Protein AF-0000000074276009 (afdb_homodimer)

Organism: Cucurbita moschata (NCBI:txid3662)

InterPro domains:
  IPR000617 Napin/ 2S seed storage protein/Conglutin [PTHR35496] (1-140)
  IPR016140 Bifunctional inhibitor/plant lipid transfer protein/seed storage helical domain [PF00234] (54-138)
  IPR016140 Bifunctional inhibitor/plant lipid transfer protein/seed storage helical domain [SM00499] (54-138)
  IPR036312 Bifunctional inhibitor/plant lipid transfer protein/seed storage helical domain superfamily [G3DSA:1.10.110.10] (35-140)
  IPR036312 Bifunctional inhibitor/plant lipid transfer protein/seed storage helical domain superfamily [SSF47699] (13-139)

pLDDT: mean 78.02, std 21.08, range [31.31, 98.62]

Secondary structure (DSSP, 8-state):
-GGGGGGHHHHHTTTGGGGGGTTTHHHHHHHHHHHHHHHHHHHHS-HHHHSHHHHHHHHS--HHHHHHTT-HHHHHHHHHHHHHHHHHHHHS-HHHHHHHHHHHHHHHHHHTSHHHHHHHHHHHHHHHHHTT-SSS----/--GGGSTHHHHHHHTTSTHHHHGGGHHHHHHHHHHHHHHHHHHHS-HHHHSHHHHHHHHS--HHHHHHTT-HHHHHHHHHHHHHHHHHHHHS-HHHHHHHHHHHHHHHHHHTSHHHHHHHHHHHHHHHHHTT-SSS----

Radius of gyration: 35.23 Å; Cα contacts (8 Å, |Δi|>4): 217; chains: 2; bounding box: 47×140×113 Å

Sequence (280 aa):
MARLTGIIALILMAVLVSDAYAYRTITTVEVNKDNERRAERCSQMRADEEIGSCVQYLTQQSRDVLQMRGIENQRRREGQVFDECCRELRNVDEQCRCELLEQIAMWETRKGRPQETRQMQQRARNLPSMCGLRPQQCYFMARLTGIIALILMAVLVSDAYAYRTITTVEVNKDNERRAERCSQMRADEEIGSCVQYLTQQSRDVLQMRGIENQRRREGQVFDECCRELRNVDEQCRCELLEQIAMWETRKGRPQETRQMQQRARNLPSMCGLRPQQCYF

Structure (mmCIF, N/CA/C/O backbone):
data_AF-0000000074276009-model_v1
#
loop_
_entity.id
_entity.type
_entity.pdbx_description
1 polymer '2S albumin-like'
#
loop_
_atom_site.group_PDB
_atom_site.id
_atom_site.type_symbol
_atom_site.label_atom_id
_atom_site.label_alt_id
_atom_site.label_comp_id
_atom_site.label_asym_id
_atom_site.label_entity_id
_atom_site.label_seq_id
_atom_site.pdbx_PDB_ins_code
_atom_site.Cartn_x
_atom_site.Cartn_y
_atom_site.Cartn_z
_atom_site.occupancy
_atom_site.B_iso_or_equiv
_atom_site.auth_seq_id
_atom_site.auth_comp_id
_atom_site.auth_asym_id
_atom_site.auth_atom_id
_atom_site.pdbx_PDB_model_num
ATOM 1 N N . MET A 1 1 ? 19.312 68.312 59.469 1 31.31 1 MET A N 1
ATOM 2 C CA . MET A 1 1 ? 18.578 67.25 60.156 1 31.31 1 MET A CA 1
ATOM 3 C C . MET A 1 1 ? 17.562 66.625 59.25 1 31.31 1 MET A C 1
ATOM 5 O O . MET A 1 1 ? 16.703 65.875 59.688 1 31.31 1 MET A O 1
ATOM 9 N N . ALA A 1 2 ? 17.719 66.875 58.031 1 46.75 2 ALA A N 1
ATOM 10 C CA . ALA A 1 2 ? 17.219 66.688 56.688 1 46.75 2 ALA A CA 1
ATOM 11 C C . ALA A 1 2 ? 17.312 65.188 56.281 1 46.75 2 ALA A C 1
ATOM 13 O O . ALA A 1 2 ? 16.812 64.812 55.219 1 46.75 2 ALA A O 1
ATOM 14 N N . ARG A 1 3 ? 18.094 64.5 57.062 1 49.53 3 ARG A N 1
ATOM 15 C CA . ARG A 1 3 ? 18.547 63.188 56.625 1 49.53 3 ARG A CA 1
ATOM 16 C C . ARG A 1 3 ? 17.422 62.156 56.688 1 49.53 3 ARG A C 1
ATOM 18 O O . ARG A 1 3 ? 17.516 61.094 56.062 1 49.53 3 ARG A O 1
ATOM 25 N N . LEU A 1 4 ? 16.391 62.469 57.5 1 47.84 4 LEU A N 1
ATOM 26 C CA . LEU A 1 4 ? 15.477 61.375 57.75 1 47.84 4 LEU A CA 1
ATOM 27 C C . LEU A 1 4 ? 14.5 61.219 56.594 1 47.84 4 LEU A C 1
ATOM 29 O O . LEU A 1 4 ? 13.672 60.281 56.562 1 47.84 4 LEU A O 1
ATOM 33 N N . THR A 1 5 ? 14.438 62.156 55.656 1 45.03 5 THR A N 1
ATOM 34 C CA . THR A 1 5 ? 13.391 62.094 54.656 1 45.03 5 THR A CA 1
ATOM 35 C C . THR A 1 5 ? 13.688 61.031 53.625 1 45.03 5 THR A C 1
ATOM 37 O O . THR A 1 5 ? 12.812 60.656 52.812 1 45.03 5 THR A O 1
ATOM 40 N N . GLY A 1 6 ? 14.938 60.469 53.625 1 42.69 6 GLY A N 1
ATOM 41 C CA . GLY A 1 6 ? 15.258 59.75 52.375 1 42.69 6 GLY A CA 1
ATOM 42 C C . GLY A 1 6 ? 14.695 58.344 52.344 1 42.69 6 GLY A C 1
ATOM 43 O O . GLY A 1 6 ? 14.797 57.656 51.312 1 42.69 6 GLY A O 1
ATOM 44 N N . ILE A 1 7 ? 14.258 57.844 53.531 1 50.41 7 ILE A N 1
ATOM 45 C CA . ILE A 1 7 ? 14.102 56.406 53.594 1 50.41 7 ILE A CA 1
ATOM 46 C C . ILE A 1 7 ? 12.758 56 52.969 1 50.41 7 ILE A C 1
ATOM 48 O O . ILE A 1 7 ? 12.609 54.906 52.438 1 50.41 7 ILE A O 1
ATOM 52 N N . ILE A 1 8 ? 11.766 56.938 52.969 1 49.59 8 ILE A N 1
ATOM 53 C CA . ILE A 1 8 ? 10.414 56.469 52.688 1 49.59 8 ILE A CA 1
ATOM 54 C C . ILE A 1 8 ? 10.266 56.281 51.156 1 49.59 8 ILE A C 1
ATOM 56 O O . ILE A 1 8 ? 9.445 55.469 50.719 1 49.59 8 ILE A O 1
ATOM 60 N N . ALA A 1 9 ? 11.242 56.938 50.344 1 48.5 9 ALA A N 1
ATOM 61 C CA . ALA A 1 9 ? 10.984 56.875 48.906 1 48.5 9 ALA A CA 1
ATOM 62 C C . ALA A 1 9 ? 11.242 55.469 48.375 1 48.5 9 ALA A C 1
ATOM 64 O O . ALA A 1 9 ? 10.648 55.062 47.375 1 48.5 9 ALA A O 1
ATOM 65 N N . LEU A 1 10 ? 12.062 54.656 49.125 1 47.91 10 LEU A N 1
ATOM 66 C CA . LEU A 1 10 ? 12.508 53.375 48.531 1 47.91 10 LEU A CA 1
ATOM 67 C C . LEU A 1 10 ? 11.43 52.312 48.656 1 47.91 10 LEU A C 1
ATOM 69 O O . LEU A 1 10 ? 11.352 51.406 47.844 1 47.91 10 LEU A O 1
ATOM 73 N N . ILE A 1 11 ? 10.461 52.469 49.656 1 48.78 11 ILE A N 1
ATOM 74 C CA . ILE A 1 11 ? 9.602 51.312 49.906 1 48.78 11 ILE A CA 1
ATOM 75 C C . ILE A 1 11 ? 8.453 51.312 48.906 1 48.78 11 ILE A C 1
ATOM 77 O O . ILE A 1 11 ? 8.062 50.25 48.406 1 48.78 11 ILE A O 1
ATOM 81 N N . LEU A 1 12 ? 7.973 52.531 48.375 1 47.84 12 LEU A N 1
ATOM 82 C CA . LEU A 1 12 ? 6.754 52.5 47.562 1 47.84 12 LEU A CA 1
ATOM 83 C C . LEU A 1 12 ? 7.039 51.938 46.156 1 47.84 12 LEU A C 1
ATOM 85 O O . LEU A 1 12 ? 6.125 51.5 45.469 1 47.84 12 LEU A O 1
ATOM 89 N N . MET A 1 13 ? 8.344 51.875 45.688 1 47.41 13 MET A N 1
ATOM 90 C CA . MET A 1 13 ? 8.562 51.438 44.312 1 47.41 13 MET A CA 1
ATOM 91 C C . MET A 1 13 ? 8.391 49.938 44.188 1 47.41 13 MET A C 1
ATOM 93 O O . MET A 1 13 ? 8.422 49.406 43.094 1 47.41 13 MET A O 1
ATOM 97 N N . ALA A 1 14 ? 8.422 49.219 45.375 1 48.5 14 ALA A N 1
ATOM 98 C CA . ALA A 1 14 ? 8.492 47.75 45.188 1 48.5 14 ALA A CA 1
ATOM 99 C C . ALA A 1 14 ? 7.109 47.156 44.969 1 48.5 14 ALA A C 1
ATOM 101 O O . ALA A 1 14 ? 6.98 46.062 44.438 1 48.5 14 ALA A O 1
ATOM 102 N N . VAL A 1 15 ? 6.012 47.875 45.375 1 49.69 15 VAL A N 1
ATOM 103 C CA . VAL A 1 15 ? 4.77 47.094 45.344 1 49.69 15 VAL A CA 1
ATOM 104 C C . VAL A 1 15 ? 4.211 47.062 43.938 1 49.69 15 VAL A C 1
ATOM 106 O O . VAL A 1 15 ? 3.363 46.25 43.594 1 49.69 15 VAL A O 1
ATOM 109 N N . LEU A 1 16 ? 4.551 48.094 43.031 1 45.91 16 LEU A N 1
ATOM 110 C CA . LEU A 1 16 ? 3.72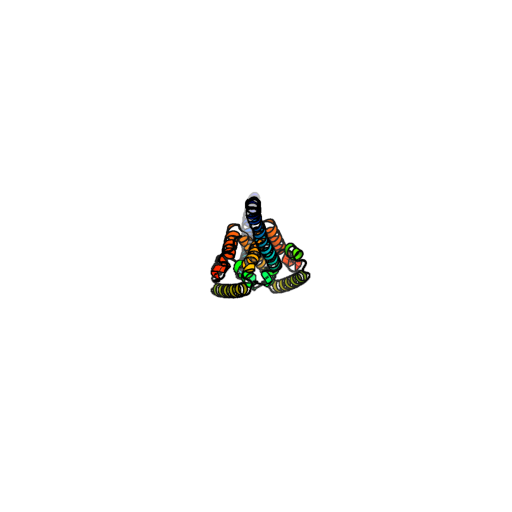7 48.188 41.844 1 45.91 16 LEU A CA 1
ATOM 111 C C . LEU A 1 16 ? 4.074 47.062 40.844 1 45.91 16 LEU A C 1
ATOM 113 O O . LEU A 1 16 ? 3.359 46.844 39.875 1 45.91 16 LEU A O 1
ATOM 117 N N . VAL A 1 17 ? 5.27 46.5 40.969 1 47.19 17 VAL A N 1
ATOM 118 C CA . VAL A 1 17 ? 5.598 45.719 39.781 1 47.19 17 VAL A CA 1
ATOM 119 C C . VAL A 1 17 ? 4.871 44.375 39.844 1 47.19 17 VAL A C 1
ATOM 121 O O . VAL A 1 17 ? 5.035 43.531 38.969 1 47.19 17 VAL A O 1
ATOM 124 N N . SER A 1 18 ? 4.07 44.094 40.906 1 45.88 18 SER A N 1
ATOM 125 C CA . SER A 1 18 ? 3.645 42.688 40.969 1 45.88 18 SER A CA 1
ATOM 126 C C . SER A 1 18 ? 2.549 42.406 39.938 1 45.88 18 SER A C 1
ATOM 128 O O . SER A 1 18 ? 2.203 41.25 39.688 1 45.88 18 SER A O 1
ATOM 130 N N . ASP A 1 19 ? 1.803 43.438 39.656 1 45.16 19 ASP A N 1
ATOM 131 C CA . ASP A 1 19 ? 0.58 43 39.031 1 45.16 19 ASP A CA 1
ATOM 132 C C . ASP A 1 19 ? 0.845 42.594 37.562 1 45.16 19 ASP A C 1
ATOM 134 O O . ASP A 1 19 ? -0.025 42.031 36.906 1 45.16 19 ASP A O 1
ATOM 138 N N . ALA A 1 20 ? 1.94 43.188 37.031 1 44.59 20 ALA A N 1
ATOM 139 C CA . ALA A 1 20 ? 2.02 42.969 35.594 1 44.59 20 ALA A CA 1
ATOM 140 C C . ALA A 1 20 ? 2.344 41.5 35.281 1 44.59 20 ALA A C 1
ATOM 142 O O . ALA A 1 20 ? 2.262 41.062 34.125 1 44.59 20 ALA A O 1
ATOM 143 N N . TYR A 1 21 ? 2.861 40.781 36.25 1 45.06 21 TYR A N 1
ATOM 144 C CA . TYR A 1 21 ? 3.32 39.469 35.844 1 45.06 21 TYR A CA 1
ATOM 145 C C . TYR A 1 21 ? 2.141 38.531 35.594 1 45.06 21 TYR A C 1
ATOM 147 O O . TYR A 1 21 ? 2.295 37.469 34.969 1 45.06 21 TYR A O 1
ATOM 155 N N . ALA A 1 22 ? 1.052 38.844 36.25 1 42.97 22 ALA A N 1
ATOM 156 C CA . ALA A 1 22 ? 0.054 37.781 36.156 1 42.97 22 ALA A CA 1
ATOM 157 C C . ALA A 1 22 ? -0.632 37.781 34.781 1 42.97 22 ALA A C 1
ATOM 159 O O . ALA A 1 22 ? -1.22 36.781 34.375 1 42.97 22 ALA A O 1
ATOM 160 N N . TYR A 1 23 ? -0.718 38.875 34.156 1 45.88 23 TYR A N 1
ATOM 161 C CA . TYR A 1 23 ? -1.606 38.844 33 1 45.88 23 TYR A CA 1
ATOM 162 C C . TYR A 1 23 ? -0.978 38.062 31.859 1 45.88 23 TYR A C 1
ATOM 164 O O . TYR A 1 23 ? -1.655 37.75 30.875 1 45.88 23 TYR A O 1
ATOM 172 N N . ARG A 1 24 ? 0.328 37.969 31.828 1 45.16 24 ARG A N 1
ATOM 173 C CA . ARG A 1 24 ? 0.869 37.375 30.609 1 45.16 24 ARG A CA 1
ATOM 174 C C . ARG A 1 24 ? 0.617 35.875 30.578 1 45.16 24 ARG A C 1
ATOM 176 O O . ARG A 1 24 ? 0.851 35.25 29.547 1 45.16 24 ARG A O 1
ATOM 183 N N . THR A 1 25 ? 0.193 35.344 31.656 1 46.03 25 THR A N 1
ATOM 184 C CA . THR A 1 25 ? 0.164 33.906 31.562 1 46.03 25 THR A CA 1
ATOM 185 C C . THR A 1 25 ? -1.096 33.438 30.844 1 46.03 25 THR A C 1
ATOM 187 O O . THR A 1 25 ? -1.225 32.25 30.516 1 46.03 25 THR A O 1
ATOM 190 N N . ILE A 1 26 ? -2.086 34.188 30.781 1 46 26 ILE A N 1
ATOM 191 C CA . ILE A 1 26 ? -3.359 33.625 30.391 1 46 26 ILE A CA 1
ATOM 192 C C . ILE A 1 26 ? -3.34 33.281 28.891 1 46 26 ILE A C 1
ATOM 194 O O . ILE A 1 26 ? -3.992 32.344 28.438 1 46 26 ILE A O 1
ATOM 198 N N . THR A 1 27 ? -2.732 34.031 28.016 1 50.78 27 THR A N 1
ATOM 199 C CA . THR A 1 27 ? -2.973 33.875 26.594 1 50.78 27 THR A CA 1
ATOM 200 C C . THR A 1 27 ? -2.246 32.656 26.047 1 50.78 27 THR A C 1
ATOM 202 O O . THR A 1 27 ? -2.695 32.031 25.078 1 50.78 27 THR A O 1
ATOM 205 N N . THR A 1 28 ? -1.146 32.25 26.594 1 53.72 28 THR A N 1
ATOM 206 C CA . THR A 1 28 ? -0.37 31.203 25.938 1 53.72 28 THR A CA 1
ATOM 207 C C . THR A 1 28 ? -1.037 29.844 26.109 1 53.72 28 THR A C 1
ATOM 209 O O . THR A 1 28 ? -0.884 28.953 25.266 1 53.72 28 THR A O 1
ATOM 212 N N . VAL A 1 29 ? -1.924 29.734 27.188 1 58.25 29 VAL A N 1
ATOM 213 C CA . VAL A 1 29 ? -2.477 28.422 27.484 1 58.25 29 VAL A CA 1
ATOM 214 C C . VAL A 1 29 ? -3.629 28.109 26.531 1 58.25 29 VAL A C 1
ATOM 216 O O . VAL A 1 29 ? -3.787 26.969 26.094 1 58.25 29 VAL A O 1
ATOM 219 N N . GLU A 1 30 ? -4.406 29.125 26.094 1 57.03 30 GLU A N 1
ATOM 220 C CA . GLU A 1 30 ? -5.562 28.844 25.25 1 57.03 30 GLU A CA 1
ATOM 221 C C . GLU A 1 30 ? -5.129 28.516 23.828 1 57.03 30 GLU A C 1
ATOM 223 O O . GLU A 1 30 ? -5.734 27.656 23.172 1 57.03 30 GLU A O 1
ATOM 228 N N . VAL A 1 31 ? -4.152 29.234 23.422 1 59.69 31 VAL A N 1
ATOM 229 C CA . VAL A 1 31 ? -3.65 28.938 22.094 1 59.69 31 VAL A CA 1
ATOM 230 C C . VAL A 1 31 ? -3.09 27.516 22.047 1 59.69 31 VAL A C 1
ATOM 232 O O . VAL A 1 31 ? -3.318 26.781 21.078 1 59.69 31 VAL A O 1
ATOM 235 N N . ASN A 1 32 ? -2.455 27.125 23.188 1 62.66 32 ASN A N 1
ATOM 236 C CA . ASN A 1 32 ? -1.908 25.766 23.25 1 62.66 32 ASN A CA 1
ATOM 237 C C . ASN A 1 32 ? -3.016 24.719 23.281 1 62.66 32 ASN A C 1
ATOM 239 O O . ASN A 1 32 ? -2.9 23.672 22.656 1 62.66 32 ASN A O 1
ATOM 243 N N . LYS A 1 33 ? -4.125 25.062 23.953 1 69.38 33 LYS A N 1
ATOM 244 C CA . LYS A 1 33 ? -5.219 24.094 24.031 1 69.38 33 LYS A CA 1
ATOM 245 C C . LYS A 1 33 ? -5.934 23.953 22.688 1 69.38 33 LYS A C 1
ATOM 247 O O . LYS A 1 33 ? -6.293 22.859 22.281 1 69.38 33 LYS A O 1
ATOM 252 N N . ASP A 1 34 ? -6.137 25.141 22.031 1 71.62 34 ASP A N 1
ATOM 253 C CA . ASP A 1 34 ? -6.781 25.094 20.719 1 71.62 34 ASP A CA 1
ATOM 254 C C . ASP A 1 34 ? -5.922 24.344 19.719 1 71.62 34 ASP A C 1
ATOM 256 O O . ASP A 1 34 ? -6.441 23.578 18.891 1 71.62 34 ASP A O 1
ATOM 260 N N . ASN A 1 35 ? -4.648 24.641 19.891 1 73.44 35 ASN A N 1
ATOM 261 C CA . ASN A 1 35 ? -3.732 23.922 19 1 73.44 35 ASN A CA 1
ATOM 262 C C . ASN A 1 35 ? -3.762 22.422 19.281 1 73.44 35 ASN A C 1
ATOM 264 O O . ASN A 1 35 ? -3.707 21.609 18.344 1 73.44 35 ASN A O 1
ATOM 268 N N . GLU A 1 36 ? -3.887 22.094 20.531 1 75.5 36 GLU A N 1
ATOM 269 C CA . GLU A 1 36 ? -3.938 20.688 20.906 1 75.5 36 GLU A CA 1
ATOM 270 C C . GLU A 1 36 ? -5.227 20.031 20.406 1 75.5 36 GLU A C 1
ATOM 272 O O . GLU A 1 36 ? -5.211 18.906 19.922 1 75.5 36 GLU A O 1
ATOM 277 N N . ARG A 1 37 ? -6.289 20.766 20.531 1 74.75 37 ARG A N 1
ATOM 278 C CA . ARG A 1 37 ? -7.574 20.234 20.078 1 74.75 37 ARG A CA 1
ATOM 279 C C . ARG A 1 37 ? -7.59 20.047 18.562 1 74.75 37 ARG A C 1
ATOM 281 O O . ARG A 1 37 ? -8.109 19.047 18.062 1 74.75 37 ARG A O 1
ATOM 288 N N . ARG A 1 38 ? -7.027 21 17.953 1 75.44 38 ARG A N 1
ATOM 289 C CA . ARG A 1 38 ? -6.949 20.922 16.5 1 75.44 38 ARG A CA 1
ATOM 290 C C . ARG A 1 38 ? -6.09 19.734 16.062 1 75.44 38 ARG A C 1
ATOM 292 O O . ARG A 1 38 ? -6.461 19 15.148 1 75.44 38 ARG A O 1
ATOM 299 N N . ALA A 1 39 ? -5.031 19.672 16.766 1 78.75 39 ALA A N 1
ATOM 300 C CA . ALA A 1 39 ? -4.137 18.547 16.469 1 78.75 39 ALA A CA 1
ATOM 301 C C . ALA A 1 39 ? -4.832 17.219 16.703 1 78.75 39 ALA A C 1
ATOM 303 O O . ALA A 1 39 ? -4.637 16.266 15.938 1 78.75 39 ALA A O 1
ATOM 304 N N . GLU A 1 40 ? -5.684 17.203 17.734 1 85.19 40 GLU A N 1
ATOM 305 C CA . GLU A 1 40 ? -6.418 15.984 18.031 1 85.19 40 GLU A CA 1
ATOM 306 C C . GLU A 1 40 ? -7.43 15.664 16.938 1 85.19 40 GLU A C 1
ATOM 308 O O . GLU A 1 40 ? -7.586 14.5 16.562 1 85.19 40 GLU A O 1
ATOM 313 N N . ARG A 1 41 ? -8.055 16.703 16.406 1 89.38 41 ARG A N 1
ATOM 314 C CA . ARG A 1 41 ? -9.031 16.516 15.344 1 89.38 41 ARG A CA 1
ATOM 315 C C . ARG A 1 41 ? -8.359 15.992 14.078 1 89.38 41 ARG A C 1
ATOM 317 O O . ARG A 1 41 ? -8.859 15.07 13.43 1 89.38 41 ARG A O 1
ATOM 324 N N . CYS A 1 42 ? -7.223 16.5 13.727 1 91.88 42 CYS A N 1
ATOM 325 C CA . CYS A 1 42 ? -6.512 16.125 12.508 1 91.88 42 CYS A CA 1
ATOM 326 C C . CYS A 1 42 ? -5.98 14.695 12.602 1 91.88 42 CYS A C 1
ATOM 328 O O . CYS A 1 42 ? -5.984 13.961 11.617 1 91.88 42 CYS A O 1
ATOM 330 N N . SER A 1 43 ? -5.621 14.367 13.891 1 87.44 43 SER A N 1
ATOM 331 C CA . SER A 1 43 ? -5.035 13.047 14.086 1 87.44 43 SER A CA 1
ATOM 332 C C . SER A 1 43 ? -6.074 11.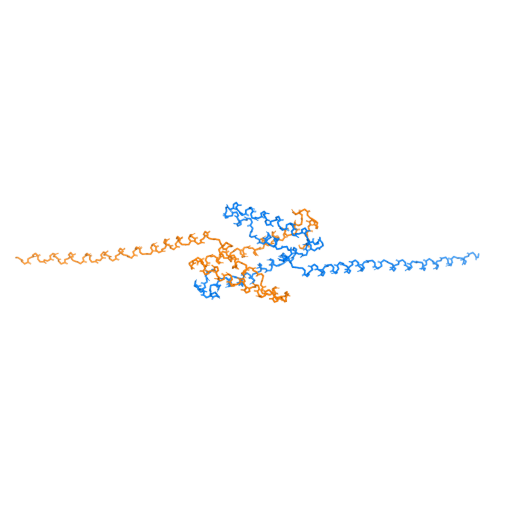945 13.898 1 87.44 43 SER A C 1
ATOM 334 O O . SER A 1 43 ? -5.723 10.797 13.625 1 87.44 43 SER A O 1
ATOM 336 N N . GLN A 1 44 ? -7.352 12.32 13.977 1 88.62 44 GLN A N 1
ATOM 337 C CA . GLN A 1 44 ? -8.422 11.344 13.828 1 88.62 44 GLN A CA 1
ATOM 338 C C . GLN A 1 44 ? -8.789 11.133 12.359 1 88.62 44 GLN A C 1
ATOM 340 O O . GLN A 1 44 ? -9.43 10.148 12.008 1 88.62 44 GLN A O 1
ATOM 345 N N . MET A 1 45 ? -8.297 12.07 11.57 1 91.06 45 MET A N 1
ATOM 346 C CA . MET A 1 45 ? -8.555 11.945 10.141 1 91.06 45 MET A CA 1
ATOM 347 C C . MET A 1 45 ? -7.629 10.914 9.508 1 91.06 45 MET A C 1
ATOM 349 O O . MET A 1 45 ? -6.504 10.719 9.977 1 91.06 45 MET A O 1
ATOM 353 N N . ARG A 1 46 ? -8.18 10.281 8.5 1 91.06 46 ARG A N 1
ATOM 354 C CA . ARG A 1 46 ? -7.387 9.273 7.809 1 91.06 46 ARG A CA 1
ATOM 355 C C . ARG A 1 46 ? -7.008 9.742 6.406 1 91.06 46 ARG A C 1
ATOM 357 O O . ARG A 1 46 ? -7.883 10.055 5.598 1 91.06 46 ARG A O 1
ATOM 364 N N . ALA A 1 47 ? -5.746 9.641 6.125 1 93.25 47 ALA A N 1
ATOM 365 C CA . ALA A 1 47 ? -5.25 10.148 4.848 1 93.25 47 ALA A CA 1
ATOM 366 C C . ALA A 1 47 ? -5.844 9.375 3.678 1 93.25 47 ALA A C 1
ATOM 368 O O . ALA A 1 47 ? -6.164 9.953 2.639 1 93.25 47 ALA A O 1
ATOM 369 N N . ASP A 1 48 ? -5.973 8.023 3.877 1 88.25 48 ASP A N 1
ATOM 370 C CA . ASP A 1 48 ? -6.469 7.195 2.785 1 88.25 48 ASP A CA 1
ATOM 371 C C . ASP A 1 48 ? -7.938 7.488 2.49 1 88.25 48 ASP A C 1
ATOM 373 O O . ASP A 1 48 ? -8.422 7.219 1.389 1 88.25 48 ASP A O 1
ATOM 377 N N . GLU A 1 49 ? -8.664 8.141 3.402 1 89.94 49 GLU A N 1
ATOM 378 C CA . GLU A 1 49 ? -10.062 8.516 3.213 1 89.94 49 GLU A CA 1
ATOM 379 C C . GLU A 1 49 ? -10.18 9.961 2.734 1 89.94 49 GLU A C 1
ATOM 381 O O . GLU A 1 49 ? -10.984 10.266 1.847 1 89.94 49 GLU A O 1
ATOM 386 N N . GLU A 1 50 ? -9.312 10.797 3.242 1 94 50 GLU A N 1
ATOM 387 C CA . GLU A 1 50 ? -9.438 12.234 3.014 1 94 50 GLU A CA 1
ATOM 388 C C . GLU A 1 50 ? -8.656 12.664 1.775 1 94 50 GLU A C 1
ATOM 390 O O . GLU A 1 50 ? -9.102 13.555 1.035 1 94 50 GLU A O 1
ATOM 395 N N . ILE A 1 51 ? -7.473 12.023 1.62 1 96.81 51 ILE A N 1
ATOM 396 C CA . ILE A 1 51 ? -6.598 12.406 0.515 1 96.81 51 ILE A CA 1
ATOM 397 C C . ILE A 1 51 ? -6.055 11.156 -0.17 1 96.81 51 ILE A C 1
ATOM 399 O O . ILE A 1 51 ? -4.848 11.023 -0.378 1 96.81 51 ILE A O 1
ATOM 403 N N . GLY A 1 52 ? -6.992 10.273 -0.518 1 91.88 52 GLY A N 1
ATOM 404 C CA . GLY A 1 52 ? -6.637 8.992 -1.112 1 91.88 52 GLY A CA 1
ATOM 405 C C . GLY A 1 52 ? -5.828 9.133 -2.387 1 91.88 52 GLY A C 1
ATOM 406 O O . GLY A 1 52 ? -4.945 8.32 -2.662 1 91.88 52 GLY A O 1
ATOM 407 N N . SER A 1 53 ? -6.184 10.164 -3.152 1 93.38 53 SER A N 1
ATOM 408 C CA . SER A 1 53 ? -5.434 10.383 -4.387 1 93.38 53 SER A CA 1
ATOM 409 C C . SER A 1 53 ? -3.996 10.797 -4.094 1 93.38 53 SER A C 1
ATOM 411 O O . SER A 1 53 ? -3.096 10.531 -4.895 1 93.38 53 SER A O 1
ATOM 413 N N . CYS A 1 54 ? -3.76 11.406 -2.959 1 95.94 54 CYS A N 1
ATOM 414 C CA . CYS A 1 54 ? -2.398 11.766 -2.578 1 95.94 54 CYS A CA 1
ATOM 415 C C . CYS A 1 54 ? -1.612 10.539 -2.133 1 95.94 54 CYS A C 1
ATOM 417 O O . CYS A 1 54 ? -0.409 10.445 -2.379 1 95.94 54 CYS A O 1
ATOM 419 N N . VAL A 1 55 ? -2.332 9.625 -1.455 1 92.38 55 VAL A N 1
ATOM 420 C CA . VAL A 1 55 ? -1.687 8.352 -1.149 1 92.38 55 VAL A CA 1
ATOM 421 C C . VAL A 1 55 ? -1.195 7.699 -2.439 1 92.38 55 VAL A C 1
ATOM 423 O O . VAL A 1 55 ? -0.042 7.27 -2.525 1 92.38 55 VAL A O 1
ATOM 426 N N . GLN A 1 56 ? -2.107 7.715 -3.406 1 87.88 56 GLN A N 1
ATOM 427 C CA . GLN A 1 56 ? -1.761 7.098 -4.684 1 87.88 56 GLN A CA 1
ATOM 428 C C . GLN A 1 56 ? -0.609 7.84 -5.355 1 87.88 56 GLN A C 1
ATOM 430 O O . GLN A 1 56 ? 0.32 7.215 -5.871 1 87.88 56 GLN A O 1
ATOM 435 N N . TYR A 1 57 ? -0.664 9.094 -5.402 1 91.62 57 TYR A N 1
ATOM 436 C CA . TYR A 1 57 ? 0.339 9.914 -6.074 1 91.62 57 TYR A CA 1
ATOM 437 C C . TYR A 1 57 ? 1.716 9.703 -5.457 1 91.62 57 TYR A C 1
ATOM 439 O O . TYR A 1 57 ? 2.713 9.578 -6.172 1 91.62 57 TYR A O 1
ATOM 447 N N . LEU A 1 58 ? 1.721 9.625 -4.117 1 94.19 58 LEU A N 1
ATOM 448 C CA . LEU A 1 58 ? 2.992 9.586 -3.402 1 94.19 58 LEU A CA 1
ATOM 449 C C . LEU A 1 58 ? 3.578 8.172 -3.416 1 94.19 58 LEU A C 1
ATOM 451 O O . LEU A 1 58 ? 4.797 8.008 -3.34 1 94.19 58 LEU A O 1
ATOM 455 N N . THR A 1 59 ? 2.662 7.211 -3.398 1 86.94 59 THR A N 1
ATOM 456 C CA . THR A 1 59 ? 3.141 5.848 -3.209 1 86.94 59 THR A CA 1
ATOM 457 C C . THR A 1 59 ? 3.275 5.129 -4.551 1 86.94 59 THR A C 1
ATOM 459 O O . THR A 1 59 ? 3.789 4.012 -4.613 1 86.94 59 THR A O 1
ATOM 462 N N . GLN A 1 60 ? 2.629 5.699 -5.582 1 76.94 60 GLN A N 1
ATOM 463 C CA . GLN A 1 60 ? 2.768 5.078 -6.895 1 76.94 60 GLN A CA 1
ATOM 464 C C . GLN A 1 60 ? 4.23 5.035 -7.332 1 76.94 60 GLN A C 1
ATOM 466 O O . GLN A 1 60 ? 5.023 5.891 -6.941 1 76.94 60 GLN A O 1
ATOM 471 N N . GLN A 1 61 ? 4.504 3.859 -7.785 1 59.84 61 GLN A N 1
ATOM 472 C CA . GLN A 1 61 ? 5.879 3.607 -8.211 1 59.84 61 GLN A CA 1
ATOM 473 C C . GLN A 1 61 ? 6.453 4.805 -8.961 1 59.84 61 GLN A C 1
ATOM 475 O O . GLN A 1 61 ? 5.719 5.523 -9.648 1 59.84 61 GLN A O 1
ATOM 480 N N . SER A 1 62 ? 7.66 5.062 -8.523 1 54.88 62 SER A N 1
ATOM 481 C CA . SER A 1 62 ? 8.469 6.137 -9.094 1 54.88 62 SER A CA 1
ATOM 482 C C . SER A 1 62 ? 8.359 6.16 -10.617 1 54.88 62 SER A C 1
ATOM 484 O O . SER A 1 62 ? 8.055 5.141 -11.234 1 54.88 62 SER A O 1
ATOM 486 N N . ARG A 1 63 ? 8.406 7.414 -11.102 1 49.53 63 ARG A N 1
ATOM 487 C CA . ARG A 1 63 ? 8.555 7.781 -12.508 1 49.53 63 ARG A CA 1
ATOM 488 C C . ARG A 1 63 ? 9.406 6.758 -13.25 1 49.53 63 ARG A C 1
ATOM 490 O O . ARG A 1 63 ? 9.133 6.441 -14.406 1 49.53 63 ARG A O 1
ATOM 497 N N . ASP A 1 64 ? 10.32 6.309 -12.539 1 46.72 64 ASP A N 1
ATOM 498 C CA . ASP A 1 64 ? 11.297 5.496 -13.266 1 46.72 64 ASP A CA 1
ATOM 499 C C . ASP A 1 64 ? 10.688 4.172 -13.711 1 46.72 64 ASP A C 1
ATOM 501 O O . ASP A 1 64 ? 10.93 3.711 -14.828 1 46.72 64 ASP A O 1
ATOM 505 N N . VAL A 1 65 ? 9.859 3.592 -12.789 1 48.03 65 VAL A N 1
ATOM 506 C CA . VAL A 1 65 ? 9.258 2.328 -13.203 1 48.03 65 VAL A CA 1
ATOM 507 C C . VAL A 1 65 ? 8.242 2.58 -14.32 1 48.03 65 VAL A C 1
ATOM 509 O O . VAL A 1 65 ? 8.133 1.784 -15.25 1 48.03 65 VAL A O 1
ATOM 512 N N . LEU A 1 66 ? 7.551 3.674 -14.234 1 50.53 66 LEU A N 1
ATOM 513 C CA . LEU A 1 66 ? 6.613 4.051 -15.289 1 50.53 66 LEU A CA 1
ATOM 514 C C . LEU A 1 66 ? 7.34 4.293 -16.609 1 50.53 66 LEU A C 1
ATOM 516 O O . LEU A 1 66 ? 6.832 3.941 -17.672 1 50.53 66 LEU A O 1
ATOM 520 N N . GLN A 1 67 ? 8.414 5.02 -16.5 1 49.28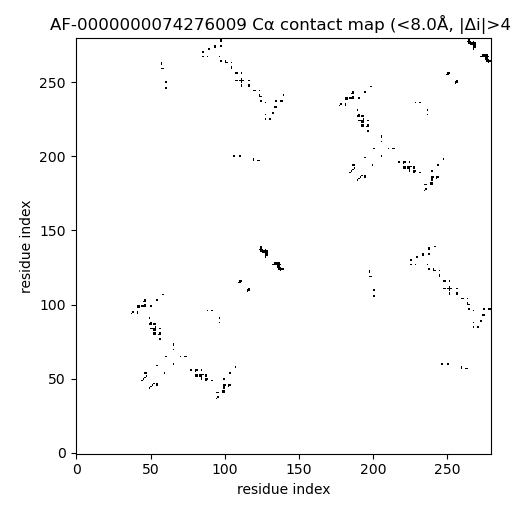 67 GLN A N 1
ATOM 521 C CA . GLN A 1 67 ? 9.203 5.262 -17.703 1 49.28 67 GLN A CA 1
ATOM 522 C C . GLN A 1 67 ? 9.633 3.949 -18.359 1 49.28 67 GLN A C 1
ATOM 524 O O . GLN A 1 67 ? 9.664 3.842 -19.578 1 49.28 67 GLN A O 1
ATOM 529 N N . MET A 1 68 ? 10.039 3.121 -17.5 1 43.41 68 MET A N 1
ATOM 530 C CA . MET A 1 68 ? 10.477 1.864 -18.109 1 43.41 68 MET A CA 1
ATOM 531 C C . MET A 1 68 ? 9.344 1.228 -18.906 1 43.41 68 MET A C 1
ATOM 533 O O . MET A 1 68 ? 9.594 0.48 -19.859 1 43.41 68 MET A O 1
ATOM 537 N N . ARG A 1 69 ? 8.195 1.494 -18.516 1 49.81 69 ARG A N 1
ATOM 538 C CA . ARG A 1 69 ? 7.105 0.808 -19.203 1 49.81 69 ARG A CA 1
ATOM 539 C C . ARG A 1 69 ? 6.688 1.562 -20.453 1 49.81 69 ARG A C 1
ATOM 541 O O . ARG A 1 69 ? 5.855 1.083 -21.234 1 49.81 69 ARG A O 1
ATOM 548 N N . GLY A 1 70 ? 7.598 2.686 -20.859 1 48.53 70 GLY A N 1
ATOM 549 C CA . GLY A 1 70 ? 7.348 3.389 -22.109 1 48.53 70 GLY A CA 1
ATOM 550 C C . GLY A 1 70 ? 6.016 4.109 -22.141 1 48.53 70 GLY A C 1
ATOM 551 O O . GLY A 1 70 ? 5.496 4.438 -23.203 1 48.53 70 GLY A O 1
ATOM 552 N N . ILE A 1 71 ? 5.082 4.141 -21.109 1 52.22 71 ILE A N 1
ATOM 553 C CA . ILE A 1 71 ? 3.666 4.203 -21.453 1 52.22 71 ILE A CA 1
ATOM 554 C C . ILE A 1 71 ? 3.141 5.617 -21.219 1 52.22 71 ILE A C 1
ATOM 556 O O . ILE A 1 71 ? 3.125 6.109 -20.094 1 52.22 71 ILE A O 1
ATOM 560 N N . GLU A 1 72 ? 3.242 6.508 -22.234 1 56.75 72 GLU A N 1
ATOM 561 C CA . GLU A 1 72 ? 2.51 7.77 -22.312 1 56.75 72 GLU A CA 1
ATOM 562 C C . GLU A 1 72 ? 1.265 7.73 -21.422 1 56.75 72 GLU A C 1
ATOM 564 O O . GLU A 1 72 ? 0.958 8.703 -20.734 1 56.75 72 GLU A O 1
ATOM 569 N N . ASN A 1 73 ? 0.669 6.738 -21.438 1 64.56 73 ASN A N 1
ATOM 570 C CA . ASN A 1 73 ? -0.579 6.578 -20.688 1 64.56 73 ASN A CA 1
ATOM 571 C C . ASN A 1 73 ? -0.353 6.668 -19.188 1 64.56 73 ASN A C 1
ATOM 573 O O . ASN A 1 73 ? -1.198 7.188 -18.453 1 64.56 73 ASN A O 1
ATOM 577 N N . GLN A 1 74 ? 0.877 6.484 -18.922 1 69.5 74 GLN A N 1
ATOM 578 C CA . GLN A 1 74 ? 1.158 6.516 -17.5 1 69.5 74 GLN A CA 1
ATOM 579 C C . GLN A 1 74 ? 1.352 7.945 -17 1 69.5 74 GLN A C 1
ATOM 581 O O . GLN A 1 74 ? 0.916 8.297 -15.906 1 69.5 74 GLN A O 1
ATOM 586 N N . ARG A 1 75 ? 1.861 8.688 -17.922 1 72.31 75 ARG A N 1
ATOM 587 C CA . ARG A 1 75 ? 2.051 10.086 -17.562 1 72.31 75 ARG A CA 1
ATOM 588 C C . ARG A 1 75 ? 0.712 10.805 -17.422 1 72.31 75 ARG A C 1
ATOM 590 O O . ARG A 1 75 ? 0.527 11.609 -16.5 1 72.31 75 ARG A O 1
ATOM 597 N N . ARG A 1 76 ? -0.05 10.477 -18.266 1 77.38 76 ARG A N 1
ATOM 598 C CA . ARG A 1 76 ? -1.382 11.07 -18.219 1 77.38 76 ARG A CA 1
ATOM 599 C C . ARG A 1 76 ? -2.111 10.672 -16.938 1 77.38 76 ARG A C 1
ATOM 601 O O . ARG A 1 76 ? -2.74 11.508 -16.281 1 77.38 76 ARG A O 1
ATOM 608 N N . ARG A 1 77 ? -1.958 9.477 -16.562 1 76.62 77 ARG A N 1
ATOM 609 C CA . ARG A 1 77 ? -2.604 8.977 -15.359 1 76.62 77 ARG A CA 1
ATOM 610 C C . ARG A 1 77 ? -2.018 9.633 -14.117 1 76.62 77 ARG A C 1
ATOM 612 O O . ARG A 1 77 ? -2.754 10.008 -13.195 1 76.62 77 ARG A O 1
ATOM 619 N N . GLU A 1 78 ? -0.721 9.875 -14.172 1 80.75 78 GLU A N 1
ATOM 620 C CA . GLU A 1 78 ? -0.059 10.508 -13.039 1 80.75 78 GLU A CA 1
ATOM 621 C C . GLU A 1 78 ? -0.515 11.953 -12.867 1 80.75 78 GLU A C 1
ATOM 623 O O . GLU A 1 78 ? -0.7 12.422 -11.742 1 80.75 78 GLU A O 1
ATOM 628 N N . GLY A 1 79 ? -0.672 12.477 -14 1 86.75 79 GLY A N 1
ATOM 629 C CA . GLY A 1 79 ? -1.154 13.844 -13.953 1 86.75 79 GLY A CA 1
ATOM 630 C C . GLY A 1 79 ? -2.557 13.969 -13.383 1 86.75 79 GLY A C 1
ATOM 631 O O . GLY A 1 79 ? -2.83 14.852 -12.578 1 86.75 79 GLY A O 1
ATOM 632 N N . GLN A 1 80 ? -3.393 13.055 -13.805 1 90.75 80 GLN A N 1
ATOM 633 C CA . GLN A 1 80 ? -4.77 13.07 -13.328 1 90.75 80 GLN A CA 1
ATOM 634 C C . GLN A 1 80 ? -4.832 12.797 -11.828 1 90.75 80 GLN A C 1
ATOM 636 O O . GLN A 1 80 ? -5.613 13.43 -11.109 1 90.75 80 GLN A O 1
ATOM 641 N N . VAL A 1 81 ? -3.98 11.93 -11.414 1 92.31 81 VAL A N 1
ATOM 642 C CA . VAL A 1 81 ? -3.953 11.578 -9.992 1 92.31 81 VAL A CA 1
ATOM 643 C C . VAL A 1 81 ? -3.432 12.758 -9.18 1 92.31 81 VAL A C 1
ATOM 645 O O . VAL A 1 81 ? -3.945 13.047 -8.094 1 92.31 81 VAL A O 1
ATOM 648 N N . PHE A 1 82 ? -2.398 13.43 -9.742 1 94.88 82 PHE A N 1
ATOM 649 C CA . PHE A 1 82 ? -1.848 14.594 -9.062 1 94.88 82 PHE A CA 1
ATOM 650 C C . 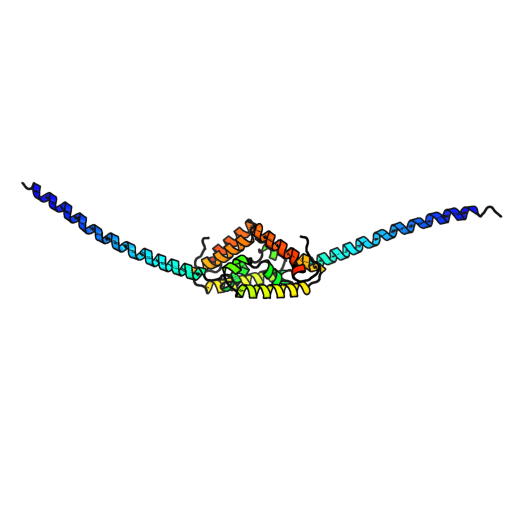PHE A 1 82 ? -2.904 15.68 -8.914 1 94.88 82 PHE A C 1
ATOM 652 O O . PHE A 1 82 ? -3.051 16.266 -7.836 1 94.88 82 PHE A O 1
ATOM 659 N N . ASP A 1 83 ? -3.65 15.898 -9.984 1 97.19 83 ASP A N 1
ATOM 660 C CA . ASP A 1 83 ? -4.684 16.938 -9.953 1 97.19 83 ASP A CA 1
ATOM 661 C C . ASP A 1 83 ? -5.75 16.609 -8.906 1 97.19 83 ASP A C 1
ATOM 663 O O . ASP A 1 83 ? -6.215 17.484 -8.188 1 97.19 83 ASP A O 1
ATOM 667 N N . GLU A 1 84 ? -6.168 15.383 -8.852 1 97.38 84 GLU A N 1
ATOM 668 C CA . GLU A 1 84 ? -7.152 14.945 -7.867 1 97.38 84 GLU A CA 1
ATOM 669 C C . GLU A 1 84 ? -6.602 15.07 -6.449 1 97.38 84 GLU A C 1
ATOM 671 O O . GLU A 1 84 ? -7.32 15.461 -5.527 1 97.38 84 GLU A O 1
ATOM 676 N N . CYS A 1 85 ? -5.352 14.727 -6.305 1 97.5 85 CYS A N 1
ATOM 677 C CA . CYS A 1 85 ? -4.68 14.898 -5.02 1 97.5 85 CYS A CA 1
ATOM 678 C C . CYS A 1 85 ? -4.75 16.344 -4.559 1 97.5 85 CYS A C 1
ATOM 680 O O . CYS A 1 85 ? -5.121 16.625 -3.418 1 97.5 85 CYS A O 1
ATOM 682 N N . CYS A 1 86 ? -4.422 17.266 -5.469 1 98.62 86 CYS A N 1
ATOM 683 C CA . CYS A 1 86 ? -4.41 18.672 -5.098 1 98.62 86 CYS A CA 1
ATOM 684 C C . CYS A 1 86 ? -5.816 19.156 -4.773 1 98.62 86 CYS A C 1
ATOM 686 O O . CYS A 1 86 ? -6 19.984 -3.875 1 98.62 86 CYS A O 1
ATOM 688 N N . ARG A 1 87 ? -6.812 18.625 -5.434 1 98.38 87 ARG A N 1
ATOM 689 C CA . ARG A 1 87 ? -8.195 18.984 -5.137 1 98.38 87 ARG A CA 1
ATOM 690 C C . ARG A 1 87 ? -8.594 18.516 -3.742 1 98.38 87 ARG A C 1
ATOM 692 O O . ARG A 1 87 ? -9.219 19.266 -2.984 1 98.38 87 ARG A O 1
ATOM 699 N N . GLU A 1 88 ? -8.203 17.344 -3.426 1 98.19 88 GLU A N 1
ATOM 700 C CA . GLU A 1 88 ? -8.508 16.797 -2.107 1 98.19 88 GLU A CA 1
ATOM 701 C C . GLU A 1 88 ? -7.797 17.578 -1.007 1 98.19 88 GLU A C 1
ATOM 703 O O . GLU A 1 88 ? -8.398 17.891 0.026 1 98.19 88 GLU A O 1
ATOM 708 N N . LEU A 1 89 ? -6.496 17.922 -1.232 1 98.25 89 LEU A N 1
ATOM 709 C CA . LEU A 1 89 ? -5.719 18.688 -0.255 1 98.25 89 LEU A CA 1
ATOM 710 C C . LEU A 1 89 ? -6.336 20.047 -0.009 1 98.25 89 LEU A C 1
ATOM 712 O O . LEU A 1 89 ? -6.293 20.562 1.111 1 98.25 89 LEU A O 1
ATOM 716 N N . ARG A 1 90 ? -6.863 20.562 -1.086 1 98.25 90 ARG A N 1
ATOM 717 C CA . ARG A 1 90 ? -7.488 21.875 -0.984 1 98.25 90 ARG A CA 1
ATOM 718 C C . ARG A 1 90 ? -8.742 21.812 -0.116 1 98.25 90 ARG A C 1
ATOM 720 O O . ARG A 1 90 ? -9.086 22.797 0.548 1 98.25 90 ARG A O 1
ATOM 727 N N . ASN A 1 91 ? -9.406 20.672 -0.027 1 97.38 91 ASN A N 1
ATOM 728 C CA . ASN A 1 91 ? -10.703 20.531 0.634 1 97.38 91 ASN A CA 1
ATOM 729 C C . ASN A 1 91 ? -10.539 20.234 2.125 1 97.38 91 ASN A C 1
ATOM 731 O O . ASN A 1 91 ? -11.508 20.328 2.883 1 97.38 91 ASN A O 1
ATOM 735 N N . VAL A 1 92 ? -9.297 19.891 2.488 1 96.56 92 VAL A N 1
ATOM 736 C CA . VAL A 1 92 ? -9.102 19.688 3.92 1 96.56 92 VAL A CA 1
ATOM 737 C C . VAL A 1 92 ? -8.648 21 4.574 1 96.56 92 VAL A C 1
ATOM 739 O O . VAL A 1 92 ? -8.172 21.906 3.889 1 96.56 92 VAL A O 1
ATOM 742 N N . ASP A 1 93 ? -8.859 20.984 5.824 1 95.06 93 ASP A N 1
ATOM 743 C CA . ASP A 1 93 ? -8.414 22.172 6.559 1 95.06 93 ASP A CA 1
ATOM 744 C C . ASP A 1 93 ? -6.906 22.359 6.422 1 95.06 93 ASP A C 1
ATOM 746 O O . ASP A 1 93 ? -6.141 21.406 6.52 1 95.06 93 ASP A O 1
ATOM 750 N N . GLU A 1 94 ? -6.508 23.578 6.285 1 95.69 94 GLU A N 1
ATOM 751 C CA . GLU A 1 94 ? -5.105 23.922 6.098 1 95.69 94 GLU A CA 1
ATOM 752 C C . GLU A 1 94 ? -4.238 23.359 7.215 1 95.69 94 GLU A C 1
ATOM 754 O O . GLU A 1 94 ? -3.133 22.875 6.965 1 95.69 94 GLU A O 1
ATOM 759 N N . GLN A 1 95 ? -4.801 23.406 8.438 1 93.69 95 GLN A N 1
ATOM 760 C CA . GLN A 1 95 ? -4.008 23 9.594 1 93.69 95 GLN A CA 1
ATOM 761 C C . GLN A 1 95 ? -3.814 21.484 9.625 1 93.69 95 GLN A C 1
ATOM 763 O O . GLN A 1 95 ? -2.916 20.984 10.305 1 93.69 95 GLN A O 1
ATOM 768 N N . CYS A 1 96 ? -4.645 20.766 8.875 1 96.5 96 CYS A N 1
ATOM 769 C CA . CYS A 1 96 ? -4.59 19.312 8.938 1 96.5 96 CYS A CA 1
ATOM 770 C C . CYS A 1 96 ? -3.834 18.734 7.75 1 96.5 96 CYS A C 1
ATOM 772 O O . CYS A 1 96 ? -3.525 17.547 7.719 1 96.5 96 CYS A O 1
ATOM 774 N N . ARG A 1 97 ? -3.441 19.531 6.758 1 97.5 97 ARG A N 1
ATOM 775 C CA . ARG A 1 97 ? -2.82 19.078 5.52 1 97.5 97 ARG A CA 1
ATOM 776 C C . ARG A 1 97 ? -1.516 18.344 5.801 1 97.5 97 ARG A C 1
ATOM 778 O O . ARG A 1 97 ? -1.305 17.234 5.305 1 97.5 97 ARG A O 1
ATOM 785 N N . CYS A 1 98 ? -0.723 18.922 6.785 1 97.38 98 CYS A N 1
ATOM 786 C CA . CYS A 1 98 ? 0.593 18.328 7.012 1 97.38 98 CYS A CA 1
ATOM 787 C C . CYS A 1 98 ? 0.492 17.078 7.883 1 97.38 98 CYS A C 1
ATOM 789 O O . CYS A 1 98 ? 1.279 16.156 7.727 1 97.38 98 CYS A O 1
ATOM 791 N N . GLU A 1 99 ? -0.482 17.062 8.695 1 95.81 99 GLU A N 1
ATOM 792 C CA . GLU A 1 99 ? -0.705 15.859 9.492 1 95.81 99 GLU A CA 1
ATOM 793 C C . GLU A 1 99 ? -1.098 14.68 8.609 1 95.81 99 GLU A C 1
ATOM 795 O O . GLU A 1 99 ? -0.619 13.562 8.812 1 95.81 99 GLU A O 1
ATOM 800 N N . LEU A 1 100 ? -1.942 14.945 7.688 1 96.38 100 LEU A N 1
ATOM 801 C CA . LEU A 1 100 ? -2.375 13.891 6.785 1 96.38 100 LEU A CA 1
ATOM 802 C C . LEU A 1 100 ? -1.219 13.406 5.918 1 96.38 100 LEU A C 1
ATOM 804 O O . LEU A 1 100 ? -1.051 12.203 5.711 1 96.38 100 LEU A O 1
ATOM 808 N N . LEU A 1 101 ? -0.383 14.273 5.461 1 97.38 101 LEU A N 1
ATOM 809 C CA . LEU A 1 101 ? 0.771 13.906 4.648 1 97.38 101 LEU A CA 1
ATOM 810 C C . LEU A 1 101 ? 1.796 13.133 5.473 1 97.38 101 LEU A C 1
ATOM 812 O O . LEU A 1 101 ? 2.439 12.211 4.969 1 97.38 101 LEU A O 1
ATOM 816 N N . GLU A 1 102 ? 1.963 13.523 6.715 1 96.94 102 GLU A N 1
ATOM 817 C CA . GLU A 1 102 ? 2.869 12.805 7.605 1 96.94 102 GLU A CA 1
ATOM 818 C C . GLU A 1 102 ? 2.406 11.367 7.828 1 96.94 102 GLU A C 1
ATOM 820 O O . GLU A 1 102 ? 3.229 10.453 7.91 1 96.94 102 GLU A O 1
ATOM 825 N N . GLN A 1 103 ? 1.077 11.172 7.934 1 93.19 103 GLN A N 1
ATOM 826 C CA . GLN A 1 103 ? 0.545 9.82 8.07 1 93.19 103 GLN A CA 1
ATOM 827 C C . GLN A 1 103 ? 0.979 8.945 6.898 1 93.19 103 GLN A C 1
ATOM 829 O O . GLN A 1 103 ? 1.388 7.797 7.094 1 93.19 103 GLN A O 1
ATOM 834 N N . ILE A 1 104 ? 0.905 9.531 5.691 1 93.56 104 ILE A N 1
ATOM 835 C CA . ILE A 1 104 ? 1.289 8.781 4.5 1 93.56 104 ILE A CA 1
ATOM 836 C C . ILE A 1 104 ? 2.77 8.414 4.578 1 93.56 104 ILE A C 1
ATOM 838 O O . ILE A 1 104 ? 3.146 7.266 4.32 1 93.56 104 ILE A O 1
ATOM 842 N N . ALA A 1 105 ? 3.561 9.422 4.953 1 94.88 105 ALA A N 1
ATOM 843 C CA . ALA A 1 105 ? 5.004 9.211 5.02 1 94.88 105 ALA A CA 1
ATOM 844 C C . ALA A 1 105 ? 5.355 8.141 6.051 1 94.88 105 ALA A C 1
ATOM 846 O O . ALA A 1 105 ? 6.199 7.281 5.797 1 94.88 105 ALA A O 1
ATOM 847 N N . MET A 1 106 ? 4.707 8.164 7.133 1 93.25 106 MET A N 1
ATOM 848 C CA . MET A 1 106 ? 4.988 7.219 8.211 1 93.25 106 MET A CA 1
ATOM 849 C C . MET A 1 106 ? 4.602 5.801 7.801 1 93.25 106 MET A C 1
ATOM 851 O O . MET A 1 106 ? 5.348 4.852 8.047 1 93.25 106 MET A O 1
ATOM 855 N N . TRP A 1 107 ? 3.432 5.719 7.211 1 89.38 107 TRP A N 1
ATOM 856 C CA . TRP A 1 107 ? 2.967 4.41 6.762 1 89.38 107 TRP A CA 1
ATOM 857 C C . TRP A 1 107 ? 3.912 3.82 5.723 1 89.38 107 TRP A C 1
ATOM 859 O O . TRP A 1 107 ? 4.27 2.643 5.793 1 89.38 107 TRP A O 1
ATOM 869 N N . GLU A 1 108 ? 4.266 4.621 4.812 1 90.31 108 GLU A N 1
ATOM 870 C CA . GLU A 1 108 ? 5.121 4.137 3.734 1 90.31 108 GLU A CA 1
ATOM 871 C C . GLU A 1 108 ? 6.508 3.768 4.25 1 90.31 108 GLU A C 1
ATOM 873 O O . GLU A 1 108 ? 7.117 2.803 3.779 1 90.31 108 GLU A O 1
ATOM 878 N N . THR A 1 109 ? 7.035 4.523 5.152 1 92.88 109 THR A N 1
ATOM 879 C CA . THR A 1 109 ? 8.336 4.227 5.746 1 92.88 109 THR A CA 1
ATOM 880 C C . THR A 1 109 ? 8.289 2.904 6.508 1 92.88 109 THR A C 1
ATOM 882 O O . THR A 1 109 ? 9.227 2.105 6.426 1 92.88 109 THR A O 1
ATOM 885 N N . ARG A 1 110 ? 7.238 2.648 7.18 1 91.44 110 ARG A N 1
ATOM 886 C CA . ARG A 1 110 ? 7.078 1.411 7.934 1 91.44 110 ARG A CA 1
ATOM 887 C C . ARG A 1 110 ? 7.008 0.205 7.004 1 91.44 110 ARG A C 1
ATOM 889 O O . ARG A 1 110 ? 7.59 -0.842 7.289 1 91.44 110 ARG A O 1
ATOM 896 N N . LYS A 1 111 ? 6.336 0.407 5.945 1 88.62 111 LYS A N 1
ATOM 897 C CA . LYS A 1 111 ? 6.18 -0.664 4.965 1 88.62 111 LYS A CA 1
ATOM 898 C C . LYS A 1 111 ? 7.531 -1.076 4.383 1 88.62 111 LYS A C 1
ATOM 900 O O . LYS A 1 111 ? 7.711 -2.221 3.965 1 88.62 111 LYS A O 1
ATOM 905 N N . GLY A 1 112 ? 8.43 -0.141 4.383 1 91.69 112 GLY A N 1
ATOM 906 C CA . GLY A 1 112 ? 9.727 -0.378 3.775 1 91.69 112 GLY A CA 1
ATOM 907 C C . GLY A 1 112 ? 10.727 -1.009 4.73 1 91.69 112 GLY A C 1
ATOM 908 O O . GLY A 1 112 ? 11.836 -1.364 4.332 1 91.69 112 GLY A O 1
ATOM 909 N N . ARG A 1 113 ? 10.367 -1.263 5.898 1 93.5 113 ARG A N 1
ATOM 910 C CA . ARG A 1 113 ? 11.258 -1.904 6.863 1 93.5 113 ARG A CA 1
ATOM 911 C C . ARG A 1 113 ? 11.508 -3.363 6.492 1 93.5 113 ARG A C 1
ATOM 913 O O . ARG A 1 113 ? 10.609 -4.043 5.992 1 93.5 113 ARG A O 1
ATOM 920 N N . PRO A 1 114 ? 12.648 -3.838 6.801 1 94.31 114 PRO A N 1
ATOM 921 C CA . PRO A 1 114 ? 13.016 -5.195 6.387 1 94.31 114 PRO A CA 1
ATOM 922 C C . PRO A 1 114 ? 12.008 -6.246 6.855 1 94.31 114 PRO A C 1
ATOM 924 O O . PRO A 1 114 ? 11.664 -7.156 6.094 1 94.31 114 PRO A O 1
ATOM 927 N N . GLN A 1 115 ? 11.523 -6.137 8.055 1 93.69 115 GLN A N 1
ATOM 928 C CA . GLN A 1 115 ? 10.602 -7.129 8.586 1 93.69 115 GLN A CA 1
ATOM 929 C C . GLN A 1 115 ? 9.281 -7.117 7.816 1 93.69 115 GLN A C 1
ATOM 931 O O . GLN A 1 115 ? 8.727 -8.172 7.504 1 93.69 115 GLN A O 1
ATOM 936 N N . GLU A 1 116 ? 8.852 -5.957 7.535 1 92.56 116 GLU A N 1
ATOM 937 C CA . GLU A 1 116 ? 7.57 -5.809 6.852 1 92.56 116 GLU A CA 1
ATOM 938 C C . GLU A 1 116 ? 7.664 -6.281 5.402 1 92.56 116 GLU A C 1
ATOM 940 O O . GLU A 1 116 ? 6.746 -6.934 4.895 1 92.56 116 GLU A O 1
ATOM 945 N N . THR A 1 117 ? 8.719 -5.926 4.793 1 93.81 117 THR A N 1
ATOM 946 C CA . THR A 1 117 ? 8.914 -6.34 3.408 1 93.81 117 THR A CA 1
ATOM 947 C C . THR A 1 117 ? 9.016 -7.859 3.309 1 93.81 117 THR A C 1
ATOM 949 O O . THR A 1 117 ? 8.492 -8.461 2.369 1 93.81 117 THR A O 1
ATOM 952 N N . ARG A 1 118 ? 9.68 -8.484 4.203 1 94.88 118 ARG A N 1
ATOM 953 C CA . ARG A 1 118 ? 9.812 -9.938 4.223 1 94.88 118 ARG A CA 1
ATOM 954 C C . ARG A 1 118 ? 8.453 -10.609 4.395 1 94.88 118 ARG A C 1
ATOM 956 O O . ARG A 1 118 ? 8.156 -11.602 3.73 1 94.88 118 ARG A O 1
ATOM 963 N N . GLN A 1 119 ? 7.703 -10.07 5.328 1 94.31 119 GLN A N 1
ATOM 964 C CA . GLN A 1 119 ? 6.367 -10.617 5.559 1 94.31 119 GLN A CA 1
ATOM 965 C C . GLN A 1 119 ? 5.504 -10.5 4.305 1 94.31 119 GLN A C 1
ATOM 967 O O . GLN A 1 119 ? 4.766 -11.43 3.965 1 94.31 119 GLN A O 1
ATOM 972 N N . MET A 1 120 ? 5.539 -9.391 3.641 1 94.75 120 MET A N 1
ATOM 973 C CA . MET A 1 120 ? 4.77 -9.18 2.418 1 94.75 120 MET A CA 1
ATOM 974 C C . MET A 1 120 ? 5.211 -10.148 1.326 1 94.75 120 MET A C 1
ATOM 976 O O . MET A 1 120 ? 4.375 -10.719 0.622 1 94.75 120 MET A O 1
ATOM 980 N N . GLN A 1 121 ? 6.543 -10.422 1.195 1 97.25 121 GLN A N 1
ATOM 981 C CA . GLN A 1 121 ? 7.062 -11.359 0.205 1 97.25 121 GLN A CA 1
ATOM 982 C C . GLN A 1 121 ? 6.566 -12.773 0.476 1 97.25 121 GLN A C 1
ATOM 984 O O . GLN A 1 121 ? 6.199 -13.5 -0.453 1 97.25 121 GLN A O 1
ATOM 989 N N . GLN A 1 122 ? 6.535 -13.094 1.713 1 96.88 122 GLN A N 1
ATOM 990 C CA . GLN A 1 122 ? 6.062 -14.43 2.08 1 96.88 122 GLN A CA 1
ATOM 991 C C . GLN A 1 122 ? 4.582 -14.594 1.752 1 96.88 122 GLN A C 1
ATOM 993 O O . GLN A 1 122 ? 4.168 -15.633 1.237 1 96.88 122 GLN A O 1
ATOM 998 N N . ARG A 1 123 ? 3.898 -13.531 2.033 1 96.88 123 ARG A N 1
ATOM 999 C CA . ARG A 1 123 ? 2.477 -13.555 1.706 1 96.88 123 ARG A CA 1
ATOM 1000 C C . ARG A 1 123 ? 2.264 -13.68 0.201 1 96.88 123 ARG A C 1
ATOM 1002 O O . ARG A 1 123 ? 1.395 -14.43 -0.247 1 96.88 123 ARG A O 1
ATOM 1009 N N . ALA A 1 124 ? 3.031 -12.992 -0.5 1 97.75 124 ALA A N 1
ATOM 1010 C CA . ALA A 1 124 ? 2.932 -13.047 -1.956 1 97.75 124 ALA A CA 1
ATOM 1011 C C . ALA A 1 124 ? 3.268 -14.445 -2.477 1 97.75 124 ALA A C 1
ATOM 1013 O O . ALA A 1 124 ? 2.598 -14.953 -3.377 1 97.75 124 ALA A O 1
ATOM 1014 N N . ARG A 1 125 ? 4.27 -15.062 -1.905 1 98.44 125 ARG A N 1
ATOM 1015 C CA . ARG A 1 125 ? 4.691 -16.391 -2.338 1 98.44 125 ARG A CA 1
ATOM 1016 C C . ARG A 1 125 ? 3.611 -17.422 -2.059 1 98.44 125 ARG A C 1
ATOM 1018 O O . ARG A 1 125 ? 3.443 -18.375 -2.826 1 98.44 125 ARG A O 1
ATOM 1025 N N . ASN A 1 126 ? 2.857 -17.219 -1.002 1 98.25 126 ASN A N 1
ATOM 1026 C CA . ASN A 1 126 ? 1.871 -18.203 -0.565 1 98.25 126 ASN A CA 1
ATOM 1027 C C . ASN A 1 126 ? 0.473 -17.844 -1.069 1 98.25 126 ASN A C 1
ATOM 1029 O O . ASN A 1 126 ? -0.478 -18.594 -0.839 1 98.25 126 ASN A O 1
ATOM 1033 N N . LEU A 1 127 ? 0.373 -16.766 -1.804 1 98.12 127 LEU A N 1
ATOM 1034 C CA . LEU A 1 127 ? -0.934 -16.234 -2.166 1 98.12 127 LEU A CA 1
ATOM 1035 C C . LEU A 1 127 ? -1.709 -17.219 -3.029 1 98.12 127 LEU A C 1
ATOM 1037 O O . LEU A 1 127 ? -2.914 -17.406 -2.842 1 98.12 127 LEU A O 1
ATOM 1041 N N . PRO A 1 128 ? -1.1 -17.938 -3.928 1 98.5 128 PRO A N 1
ATOM 1042 C CA . PRO A 1 128 ? -1.865 -18.906 -4.711 1 98.5 128 PRO A CA 1
ATOM 1043 C C . PRO A 1 128 ? -2.502 -20 -3.846 1 98.5 128 PRO A C 1
ATOM 1045 O O . PRO A 1 128 ? -3.666 -20.344 -4.047 1 98.5 128 PRO A O 1
ATOM 1048 N N . SER A 1 129 ? -1.815 -20.391 -2.875 1 98.12 129 SER A N 1
ATOM 1049 C CA . SER A 1 129 ? -2.344 -21.406 -1.976 1 98.12 129 SER A CA 1
ATOM 1050 C C . SER A 1 129 ? -3.49 -20.859 -1.132 1 98.12 129 SER A C 1
ATOM 1052 O O . SER A 1 129 ? -4.48 -21.562 -0.893 1 98.12 129 SER A O 1
ATOM 1054 N N . MET A 1 130 ? -3.283 -19.734 -0.672 1 97.56 130 MET A N 1
ATOM 1055 C CA . MET A 1 130 ? -4.336 -19.094 0.107 1 97.56 130 MET A CA 1
ATOM 1056 C C . MET A 1 130 ? -5.625 -18.984 -0.706 1 97.56 130 MET A C 1
ATOM 1058 O O . MET A 1 130 ? -6.719 -18.969 -0.144 1 97.56 130 MET A O 1
ATOM 1062 N N . CYS A 1 131 ? -5.461 -18.969 -1.992 1 98.25 131 CYS A N 1
ATOM 1063 C CA . CYS A 1 131 ? -6.602 -18.828 -2.889 1 98.25 131 CYS A CA 1
ATOM 1064 C C . CYS A 1 131 ? -7.094 -20.172 -3.377 1 98.25 131 CYS A C 1
ATOM 1066 O O . CYS A 1 131 ? -8.055 -20.25 -4.145 1 98.25 131 CYS A O 1
ATOM 1068 N N . GLY A 1 132 ? -6.355 -21.203 -2.941 1 97.94 132 GLY A N 1
ATOM 1069 C CA . GLY A 1 132 ? -6.711 -22.531 -3.418 1 97.94 132 GLY A CA 1
ATOM 1070 C C . GLY A 1 132 ? -6.344 -22.766 -4.871 1 97.94 132 GLY A C 1
ATOM 1071 O O . GLY A 1 132 ? -7.062 -23.453 -5.598 1 97.94 132 GLY A O 1
ATOM 1072 N N . LEU A 1 133 ? -5.25 -22.109 -5.281 1 98.44 133 LEU A N 1
ATOM 1073 C CA . LEU A 1 133 ? -4.84 -22.188 -6.68 1 98.44 133 LEU A CA 1
ATOM 1074 C C . LEU A 1 133 ? -3.484 -22.875 -6.809 1 98.44 133 LEU A C 1
ATOM 1076 O O . LEU A 1 133 ? -2.797 -23.094 -5.809 1 98.44 133 LEU A O 1
ATOM 1080 N N . ARG A 1 134 ? -3.211 -23.234 -8.102 1 95.94 134 ARG A N 1
ATOM 1081 C CA . ARG A 1 134 ? -1.865 -23.672 -8.461 1 95.94 134 ARG A CA 1
ATOM 1082 C C . ARG A 1 134 ? -1.088 -22.547 -9.148 1 95.94 134 ARG A C 1
ATOM 1084 O O . ARG A 1 134 ? -1.676 -21.688 -9.805 1 95.94 134 ARG A O 1
ATOM 1091 N N . PRO A 1 135 ? 0.213 -22.531 -9.047 1 96.25 135 PRO A N 1
ATOM 1092 C CA . PRO A 1 135 ? 0.978 -23.359 -8.125 1 96.25 135 PRO A CA 1
ATOM 1093 C C . PRO A 1 135 ? 0.735 -23 -6.66 1 96.25 135 PRO A C 1
ATOM 1095 O O . PRO A 1 135 ? 0.331 -21.875 -6.363 1 96.25 135 PRO A O 1
ATOM 1098 N N . GLN A 1 136 ? 1.084 -23.812 -5.766 1 94.81 136 GLN A N 1
ATOM 1099 C CA . GLN A 1 136 ? 0.768 -23.609 -4.359 1 94.81 136 GLN A CA 1
ATOM 1100 C C . GLN A 1 136 ? 1.696 -22.578 -3.73 1 94.81 136 GLN A C 1
ATOM 1102 O O . GLN A 1 136 ? 1.317 -21.891 -2.779 1 94.81 136 GLN A O 1
ATOM 1107 N N . GLN A 1 137 ? 2.852 -22.516 -4.328 1 96.44 137 GLN A N 1
ATOM 1108 C CA . GLN A 1 137 ? 3.82 -21.531 -3.842 1 96.44 137 GLN A CA 1
ATOM 1109 C C . GLN A 1 137 ? 4.68 -21 -4.984 1 96.44 137 GLN A C 1
ATOM 1111 O O . GLN A 1 137 ? 4.941 -21.719 -5.957 1 96.44 137 GLN A O 1
ATOM 1116 N N . CYS A 1 138 ? 4.965 -19.812 -4.785 1 97.81 138 CYS A N 1
ATOM 1117 C CA . CYS A 1 138 ? 5.922 -19.219 -5.711 1 97.81 138 CYS A CA 1
ATOM 1118 C C . CYS A 1 138 ? 7.309 -19.141 -5.086 1 97.81 138 CYS A C 1
ATOM 1120 O O . CYS A 1 138 ? 7.438 -19.016 -3.863 1 97.81 138 CYS A O 1
ATOM 1122 N N . TYR A 1 139 ? 8.352 -19.188 -6.062 1 94 139 TYR A N 1
ATOM 1123 C CA . TYR A 1 139 ? 9.711 -19.219 -5.531 1 94 139 TYR A CA 1
ATOM 1124 C C . TYR A 1 139 ? 10.523 -18.047 -6.047 1 94 139 TYR A C 1
ATOM 1126 O O . TYR A 1 139 ? 10.703 -17.875 -7.254 1 94 139 TYR A O 1
ATOM 1134 N N . PHE A 1 140 ? 10.32 -17.016 -5.48 1 92.88 140 PHE A N 1
ATOM 1135 C CA . PHE A 1 140 ? 11.164 -15.836 -5.641 1 92.88 140 PHE A CA 1
ATOM 1136 C C . PHE A 1 140 ? 11.68 -15.352 -4.289 1 92.88 140 PHE A C 1
ATOM 1138 O O . PHE A 1 140 ? 11.141 -15.719 -3.246 1 92.88 140 PHE A O 1
ATOM 1145 N N . MET B 1 1 ? 30.188 -73.062 -53.125 1 31.45 1 MET B N 1
ATOM 1146 C CA . MET B 1 1 ? 28.969 -72.25 -52.906 1 31.45 1 MET B CA 1
ATOM 1147 C C . MET B 1 1 ? 28.859 -71.812 -51.469 1 31.45 1 MET B C 1
ATOM 1149 O O . MET B 1 1 ? 27.859 -71.188 -51.062 1 31.45 1 MET B O 1
ATOM 1153 N N . ALA B 1 2 ? 29.641 -72.188 -50.656 1 46.47 2 ALA B N 1
ATOM 1154 C CA . ALA B 1 2 ? 29.609 -72 -49.188 1 46.47 2 ALA B CA 1
ATOM 1155 C C . ALA B 1 2 ? 30.188 -70.688 -48.781 1 46.47 2 ALA B C 1
ATOM 1157 O O . ALA B 1 2 ? 30.094 -70.312 -47.594 1 46.47 2 ALA B O 1
ATOM 1158 N N . ARG B 1 3 ? 31.047 -70.125 -49.594 1 49.88 3 ARG B N 1
ATOM 1159 C CA . ARG B 1 3 ? 31.906 -69 -49.25 1 49.88 3 ARG B CA 1
ATOM 1160 C C . ARG B 1 3 ? 31.094 -67.75 -48.969 1 49.88 3 ARG B C 1
ATOM 1162 O O . ARG B 1 3 ? 31.516 -66.875 -48.219 1 49.88 3 ARG B O 1
ATOM 1169 N N . LEU B 1 4 ? 30.047 -67.5 -49.781 1 46.97 4 LEU B N 1
ATOM 1170 C CA . LEU B 1 4 ? 29.5 -66.125 -49.781 1 46.97 4 LEU B CA 1
ATOM 1171 C C . LEU B 1 4 ? 28.672 -65.875 -48.531 1 46.97 4 LEU B C 1
ATOM 1173 O O . LEU B 1 4 ? 28.047 -64.812 -48.406 1 46.97 4 LEU B O 1
ATOM 117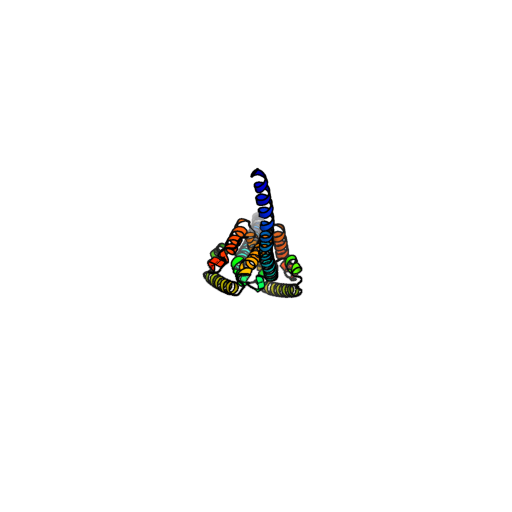7 N N . THR B 1 5 ? 28.781 -66.75 -47.562 1 46.44 5 THR B N 1
ATOM 1178 C CA . THR B 1 5 ? 27.891 -66.625 -46.406 1 46.44 5 THR B CA 1
ATOM 1179 C C . THR B 1 5 ? 28.438 -65.625 -45.375 1 46.44 5 THR B C 1
ATOM 1181 O O . THR B 1 5 ? 27.734 -65.25 -44.469 1 46.44 5 THR B O 1
ATOM 1184 N N . GLY B 1 6 ? 29.75 -65.25 -45.562 1 42.31 6 GLY B N 1
ATOM 1185 C CA . GLY B 1 6 ? 30.297 -64.688 -44.344 1 42.31 6 GLY B CA 1
ATOM 1186 C C . GLY B 1 6 ? 29.969 -63.188 -44.219 1 42.31 6 GLY B C 1
ATOM 1187 O O . GLY B 1 6 ? 30.078 -62.625 -43.125 1 42.31 6 GLY B O 1
ATOM 1188 N N . ILE B 1 7 ? 29.875 -62.531 -45.344 1 49.25 7 ILE B N 1
ATOM 1189 C CA . ILE B 1 7 ? 30.016 -61.094 -45.312 1 49.25 7 ILE B CA 1
ATOM 1190 C C . ILE B 1 7 ? 28.75 -60.469 -44.75 1 49.25 7 ILE B C 1
ATOM 1192 O O . ILE B 1 7 ? 28.75 -59.281 -44.344 1 49.25 7 ILE B O 1
ATOM 1196 N N . ILE B 1 8 ? 27.625 -61.219 -44.75 1 47.25 8 ILE B N 1
ATOM 1197 C CA . ILE B 1 8 ? 26.344 -60.531 -44.469 1 47.25 8 ILE B CA 1
ATOM 1198 C C . ILE B 1 8 ? 26.219 -60.312 -42.969 1 47.25 8 ILE B C 1
ATOM 1200 O O . ILE B 1 8 ? 25.422 -59.469 -42.531 1 47.25 8 ILE B O 1
ATOM 1204 N N . ALA B 1 9 ? 27.188 -60.906 -42.188 1 51.59 9 ALA B N 1
ATOM 1205 C CA . ALA B 1 9 ? 26.922 -60.812 -40.75 1 51.59 9 ALA B CA 1
ATOM 1206 C C . ALA B 1 9 ? 27.391 -59.469 -40.188 1 51.59 9 ALA B C 1
ATOM 1208 O O . ALA B 1 9 ? 26.828 -58.969 -39.219 1 51.59 9 ALA B O 1
ATOM 1209 N N . LEU B 1 10 ? 28.391 -58.875 -40.844 1 49.03 10 LEU B N 1
ATOM 1210 C CA . LEU B 1 10 ? 29 -57.719 -40.219 1 49.03 10 LEU B CA 1
ATOM 1211 C C . LEU B 1 10 ? 28.141 -56.469 -40.438 1 49.03 10 LEU B C 1
ATOM 1213 O O . LEU B 1 10 ? 28.141 -55.562 -39.594 1 49.03 10 LEU B O 1
ATOM 1217 N N . ILE B 1 11 ? 27.391 -56.406 -41.562 1 46.5 11 ILE B N 1
ATOM 1218 C CA . ILE B 1 11 ? 26.734 -55.125 -41.875 1 46.5 11 ILE B CA 1
ATOM 1219 C C . ILE B 1 11 ? 25.547 -54.938 -40.906 1 46.5 11 ILE B C 1
ATOM 1221 O O . ILE B 1 11 ? 25.203 -53.812 -40.562 1 46.5 11 ILE B O 1
ATOM 1225 N N . LEU B 1 12 ? 25.016 -56.094 -40.312 1 45.78 12 LEU B N 1
ATOM 1226 C CA . LEU B 1 12 ? 23.797 -55.938 -39.531 1 45.78 12 LEU B CA 1
ATOM 1227 C C . LEU B 1 12 ? 24.078 -55.281 -38.188 1 45.78 12 LEU B C 1
ATOM 1229 O O . LEU B 1 12 ? 23.156 -54.781 -37.531 1 45.78 12 LEU B O 1
ATOM 1233 N N . MET B 1 13 ? 25.344 -55.312 -37.75 1 49.19 13 MET B N 1
ATOM 1234 C CA . MET B 1 13 ? 25.547 -54.844 -36.375 1 49.19 13 MET B CA 1
ATOM 1235 C C . MET B 1 13 ? 25.625 -53.312 -36.344 1 49.19 13 MET B C 1
ATOM 1237 O O . MET B 1 13 ? 25.578 -52.719 -35.25 1 49.19 13 MET B O 1
ATOM 1241 N N . ALA B 1 14 ? 26.078 -52.719 -37.438 1 48.53 14 ALA B N 1
ATOM 1242 C CA . ALA B 1 14 ? 26.422 -51.312 -37.281 1 48.53 14 ALA B CA 1
ATOM 1243 C C . ALA B 1 14 ? 25.172 -50.438 -37.344 1 48.53 14 ALA B C 1
ATOM 1245 O O . ALA B 1 14 ? 25.219 -49.25 -36.938 1 48.53 14 ALA B O 1
ATOM 1246 N N . VAL B 1 15 ? 24.156 -50.906 -38.094 1 46.5 15 VAL B N 1
ATOM 1247 C CA . VAL B 1 15 ? 23.094 -49.906 -38.344 1 46.5 15 VAL B CA 1
ATOM 1248 C C . VAL B 1 15 ? 22.328 -49.656 -37.031 1 46.5 15 VAL B C 1
ATOM 1250 O O . VAL B 1 15 ? 21.406 -48.844 -37 1 46.5 15 VAL B O 1
ATOM 1253 N N . LEU B 1 16 ? 22.578 -50.594 -36.031 1 43.22 16 LEU B N 1
ATOM 1254 C CA . LEU B 1 16 ? 21.641 -50.5 -34.906 1 43.22 16 LEU B CA 1
ATOM 1255 C C . LEU B 1 16 ? 21.984 -49.281 -34.031 1 43.22 16 LEU B C 1
ATOM 1257 O O . LEU B 1 16 ? 21.219 -48.938 -33.125 1 43.22 16 LEU B O 1
ATOM 1261 N N . VAL B 1 17 ? 23.188 -48.844 -34.094 1 47.16 17 VAL B N 1
ATOM 1262 C CA . VAL B 1 17 ? 23.484 -47.969 -32.969 1 47.16 17 VAL B CA 1
ATOM 1263 C C . VAL B 1 17 ? 23.047 -46.562 -33.281 1 47.16 17 VAL B C 1
ATOM 1265 O O . VAL B 1 17 ? 23.141 -45.656 -32.438 1 47.16 17 VAL B O 1
ATOM 1268 N N . SER B 1 18 ? 22.844 -46.25 -34.531 1 46.66 18 SER B N 1
ATOM 1269 C CA . SER B 1 18 ? 22.859 -44.812 -34.812 1 46.66 18 SER B CA 1
ATOM 1270 C C . SER B 1 18 ? 21.578 -44.156 -34.312 1 46.66 18 SER B C 1
ATOM 1272 O O . SER B 1 18 ? 21.438 -42.938 -34.375 1 46.66 18 SER B O 1
ATOM 1274 N N . ASP B 1 19 ? 20.484 -45 -34.344 1 41.84 19 ASP B N 1
ATOM 1275 C CA . ASP B 1 19 ? 19.25 -44.219 -34.219 1 41.84 19 ASP B CA 1
ATOM 1276 C C . ASP B 1 19 ? 19.125 -43.625 -32.844 1 41.84 19 ASP B C 1
ATOM 1278 O O . ASP B 1 19 ? 18.156 -42.906 -32.531 1 41.84 19 ASP B O 1
ATOM 1282 N N . ALA B 1 20 ? 19.906 -44.219 -31.953 1 43.03 20 ALA B N 1
ATOM 1283 C CA . ALA B 1 20 ? 19.578 -43.781 -30.594 1 43.03 20 ALA B CA 1
ATOM 1284 C C . ALA B 1 20 ? 20.062 -42.375 -30.344 1 43.03 20 ALA B C 1
ATOM 1286 O O . ALA B 1 20 ? 19.734 -41.781 -29.328 1 43.03 20 ALA B O 1
ATOM 1287 N N . TYR B 1 21 ? 20.984 -41.969 -31.047 1 46.34 21 TYR B N 1
ATOM 1288 C CA . TYR B 1 21 ? 21.594 -40.719 -30.609 1 46.34 21 TYR B CA 1
ATOM 1289 C C . TYR B 1 21 ? 20.703 -39.531 -30.984 1 46.34 21 TYR B C 1
ATOM 1291 O O . TYR B 1 21 ? 20.875 -38.438 -30.453 1 46.34 21 TYR B O 1
ATOM 1299 N N . ALA B 1 22 ? 20.047 -39.688 -32.062 1 43.97 22 ALA B N 1
ATOM 1300 C CA . ALA B 1 22 ? 19.438 -38.469 -32.562 1 43.97 22 ALA B CA 1
ATOM 1301 C C . ALA B 1 22 ? 18.219 -38.094 -31.719 1 43.97 22 ALA B C 1
ATOM 1303 O O . ALA B 1 22 ? 17.719 -36.938 -31.812 1 43.97 22 ALA B O 1
ATOM 1304 N N . TYR B 1 23 ? 17.5 -39.062 -31.156 1 43.25 23 TYR B N 1
ATOM 1305 C CA . TYR B 1 23 ? 16.203 -38.719 -30.594 1 43.25 23 TYR B CA 1
ATOM 1306 C C . TYR B 1 23 ? 16.344 -37.812 -29.375 1 43.25 23 TYR B C 1
ATOM 1308 O O . TYR B 1 23 ? 15.367 -37.219 -28.906 1 43.25 23 TYR B O 1
ATOM 1316 N N . ARG B 1 24 ? 17.391 -38 -28.688 1 43.75 24 ARG B N 1
ATOM 1317 C CA . ARG B 1 24 ? 17.375 -37.312 -27.391 1 43.75 24 ARG B CA 1
ATOM 1318 C C . ARG B 1 24 ? 17.516 -35.781 -27.578 1 43.75 24 ARG B C 1
ATOM 1320 O O . ARG B 1 24 ? 17.391 -35.031 -26.625 1 43.75 24 ARG B O 1
ATOM 1327 N N . THR B 1 25 ? 17.828 -35.406 -28.719 1 46.28 25 THR B N 1
ATOM 1328 C CA . THR B 1 25 ? 18.172 -34 -28.734 1 46.28 25 THR B CA 1
ATOM 1329 C C . THR B 1 25 ? 16.922 -33.156 -28.984 1 46.28 25 THR B C 1
ATOM 1331 O O . THR B 1 25 ? 16.984 -31.922 -28.906 1 46.28 25 THR B O 1
ATOM 1334 N N . ILE B 1 26 ? 15.898 -33.719 -29.5 1 45.72 26 ILE B N 1
ATOM 1335 C CA . ILE B 1 26 ? 14.859 -32.844 -30.031 1 45.72 26 ILE B CA 1
ATOM 1336 C C . ILE B 1 26 ? 14.039 -32.25 -28.891 1 45.72 26 ILE B C 1
ATOM 1338 O O . ILE B 1 26 ? 13.469 -31.172 -29.016 1 45.72 26 ILE B O 1
ATOM 1342 N N . THR B 1 27 ? 13.695 -32.969 -27.812 1 49.66 27 THR B N 1
ATOM 1343 C CA . THR B 1 27 ? 12.609 -32.562 -26.906 1 49.66 27 THR B CA 1
ATOM 1344 C C . THR B 1 27 ? 13.031 -31.406 -26.016 1 49.66 27 THR B C 1
ATOM 1346 O O . THR B 1 27 ? 12.195 -30.594 -25.609 1 49.66 27 THR B O 1
ATOM 1349 N N . THR B 1 28 ? 14.25 -31.375 -25.594 1 53.56 28 THR B N 1
ATOM 1350 C CA . THR B 1 28 ? 14.555 -30.438 -24.516 1 53.56 28 THR B CA 1
ATOM 1351 C C . THR B 1 28 ? 14.5 -29 -25.016 1 53.56 28 THR B C 1
ATOM 1353 O O . THR B 1 28 ? 14.188 -28.078 -24.25 1 53.56 28 THR B O 1
ATOM 1356 N N . VAL B 1 29 ? 14.711 -28.828 -26.375 1 57.59 29 VAL B N 1
ATOM 1357 C CA . VAL B 1 29 ? 14.867 -27.469 -26.875 1 57.59 29 VAL B CA 1
ATOM 1358 C C . VAL B 1 29 ? 13.492 -26.828 -27.047 1 57.59 29 VAL B C 1
ATOM 1360 O O . VAL B 1 29 ? 13.32 -25.641 -26.781 1 57.59 29 VAL B O 1
ATOM 1363 N N . GLU B 1 30 ? 12.461 -27.562 -27.391 1 56.5 30 GLU B N 1
ATOM 1364 C CA . GLU B 1 30 ? 11.156 -26.969 -27.641 1 56.5 30 GLU B CA 1
ATOM 1365 C C . GLU B 1 30 ? 10.469 -26.594 -26.328 1 56.5 30 GLU B C 1
ATOM 1367 O O . GLU B 1 30 ? 9.766 -25.578 -26.266 1 56.5 30 GLU B O 1
ATOM 1372 N N . VAL B 1 31 ? 10.68 -27.453 -25.406 1 59.66 31 VAL B N 1
ATOM 1373 C CA . VAL B 1 31 ? 10.086 -27.141 -24.109 1 59.66 31 VAL B CA 1
ATOM 1374 C C . VAL B 1 31 ? 10.711 -25.859 -23.547 1 59.66 31 VAL B C 1
ATOM 1376 O O . VAL B 1 31 ? 10.008 -25.016 -23 1 59.66 31 VAL B O 1
ATOM 1379 N N . ASN B 1 32 ? 12.039 -25.734 -23.797 1 62.12 32 ASN B N 1
ATOM 1380 C CA . ASN B 1 32 ? 12.711 -24.531 -23.312 1 62.12 32 ASN B CA 1
ATOM 1381 C C . ASN B 1 32 ? 12.234 -23.297 -24.047 1 62.12 32 ASN B C 1
ATOM 1383 O O . ASN B 1 32 ? 12.047 -22.234 -23.453 1 62.12 32 ASN B O 1
ATOM 1387 N N . LYS B 1 33 ? 11.977 -23.422 -25.438 1 68.44 33 LYS B N 1
ATOM 1388 C CA . LYS B 1 33 ? 11.523 -22.266 -26.203 1 68.44 33 LYS B CA 1
ATOM 1389 C C . LYS B 1 33 ? 10.102 -21.859 -25.812 1 68.44 33 LYS B C 1
ATOM 1391 O O . LYS B 1 33 ? 9.797 -20.672 -25.703 1 68.44 33 LYS B O 1
ATOM 1396 N N . ASP B 1 34 ? 9.234 -22.938 -25.562 1 72.12 34 ASP B N 1
ATOM 1397 C CA . ASP B 1 34 ? 7.863 -22.641 -25.156 1 72.12 34 ASP B CA 1
ATOM 1398 C C . ASP B 1 34 ? 7.828 -21.984 -23.766 1 72.12 34 ASP B C 1
ATOM 1400 O O . ASP B 1 34 ? 7.055 -21.047 -23.547 1 72.12 34 ASP B O 1
ATOM 1404 N N . ASN B 1 35 ? 8.742 -22.5 -23.016 1 73.75 35 ASN B N 1
ATOM 1405 C CA . ASN B 1 35 ? 8.836 -21.906 -21.688 1 73.75 35 ASN B CA 1
ATOM 1406 C C . ASN B 1 35 ? 9.32 -20.469 -21.75 1 73.75 35 ASN B C 1
ATOM 1408 O O . ASN B 1 35 ? 8.836 -19.594 -21.016 1 73.75 35 ASN B O 1
ATOM 1412 N N . GLU B 1 36 ? 10.227 -20.25 -22.609 1 75.88 36 GLU B N 1
ATOM 1413 C CA . GLU B 1 36 ? 10.75 -18.906 -22.781 1 75.88 36 GLU B CA 1
ATOM 1414 C C . GLU B 1 36 ? 9.688 -17.953 -23.344 1 75.88 36 GLU B C 1
ATOM 1416 O O . GLU B 1 36 ? 9.578 -16.812 -22.906 1 75.88 36 GLU B O 1
ATOM 1421 N N . ARG B 1 37 ? 8.977 -18.453 -24.297 1 74.88 37 ARG B N 1
ATOM 1422 C CA . ARG B 1 37 ? 7.93 -17.641 -24.891 1 74.88 37 ARG B CA 1
ATOM 1423 C C . ARG B 1 37 ? 6.84 -17.312 -23.875 1 74.88 37 ARG B C 1
ATOM 1425 O O . ARG B 1 37 ? 6.34 -16.188 -23.828 1 74.88 37 ARG B O 1
ATOM 1432 N N . ARG B 1 38 ? 6.555 -18.297 -23.125 1 76 38 ARG B N 1
ATOM 1433 C CA . ARG B 1 38 ? 5.547 -18.078 -22.078 1 76 38 ARG B CA 1
ATOM 1434 C C . ARG B 1 38 ? 6.023 -17.078 -21.047 1 76 38 ARG B C 1
ATOM 1436 O O . ARG B 1 38 ? 5.266 -16.188 -20.641 1 76 38 ARG B O 1
ATOM 1443 N N . ALA B 1 39 ? 7.25 -17.266 -20.75 1 79.19 39 ALA B N 1
ATOM 1444 C CA . ALA B 1 39 ? 7.832 -16.328 -19.797 1 79.19 39 ALA B CA 1
ATOM 1445 C C . ALA B 1 39 ? 7.828 -14.906 -20.344 1 79.19 39 ALA B C 1
ATOM 1447 O O . ALA B 1 39 ? 7.594 -13.953 -19.609 1 79.19 39 ALA B O 1
ATOM 1448 N N . GLU B 1 40 ? 8.039 -14.844 -21.641 1 85.38 40 GLU B N 1
ATOM 1449 C CA . GLU B 1 40 ? 8.039 -13.531 -22.266 1 85.38 40 GLU B CA 1
ATOM 1450 C C . GLU B 1 40 ? 6.645 -12.914 -22.25 1 85.38 40 GLU B C 1
ATOM 1452 O O . GLU B 1 40 ? 6.492 -11.711 -22.016 1 85.38 40 GLU B O 1
ATOM 1457 N N . ARG B 1 41 ? 5.645 -13.719 -22.484 1 89.69 41 ARG B N 1
ATOM 1458 C CA . ARG B 1 41 ? 4.27 -13.234 -22.469 1 89.69 41 ARG B CA 1
ATOM 1459 C C . ARG B 1 41 ? 3.865 -12.758 -21.078 1 89.69 41 ARG B C 1
ATOM 1461 O O . ARG B 1 41 ? 3.256 -11.695 -20.938 1 89.69 41 ARG B O 1
ATOM 1468 N N . CYS B 1 42 ? 4.23 -13.461 -20.062 1 92 42 CYS B N 1
ATOM 1469 C CA . CYS B 1 42 ? 3.865 -13.125 -18.688 1 92 42 CYS B CA 1
ATOM 1470 C C . CYS B 1 42 ? 4.566 -11.859 -18.234 1 92 42 CYS B C 1
ATOM 1472 O O . CYS B 1 42 ? 3.988 -11.047 -17.5 1 92 42 CYS B O 1
ATOM 1474 N N . SER B 1 43 ? 5.836 -11.727 -18.781 1 87.44 43 SER B N 1
ATOM 1475 C CA . SER B 1 43 ? 6.625 -10.578 -18.359 1 87.44 43 SER B CA 1
ATOM 1476 C C . SER B 1 43 ? 6.039 -9.273 -18.906 1 87.44 43 SER B C 1
ATOM 1478 O O . SER B 1 43 ? 6.293 -8.195 -18.359 1 87.44 43 SER B O 1
ATOM 1480 N N . GLN B 1 44 ? 5.188 -9.367 -19.953 1 88.81 44 GLN B N 1
ATOM 1481 C CA . GLN B 1 44 ? 4.594 -8.188 -20.562 1 88.81 44 GLN B CA 1
ATOM 1482 C C . GLN B 1 44 ? 3.314 -7.777 -19.828 1 88.81 44 GLN B C 1
ATOM 1484 O O . GLN B 1 44 ? 2.84 -6.648 -19.984 1 88.81 44 GLN B O 1
ATOM 1489 N N . MET B 1 45 ? 2.865 -8.711 -19.016 1 91.12 45 MET B N 1
ATOM 1490 C CA . MET B 1 45 ? 1.667 -8.406 -18.234 1 91.12 45 MET B CA 1
ATOM 1491 C C . MET B 1 45 ? 2.01 -7.535 -17.031 1 91.12 45 MET B C 1
ATOM 1493 O O . MET B 1 45 ? 3.111 -7.629 -16.484 1 91.12 45 MET B O 1
ATOM 1497 N N . ARG B 1 46 ? 1.037 -6.746 -16.703 1 91.12 46 ARG B N 1
ATOM 1498 C CA . ARG B 1 46 ? 1.24 -5.863 -15.562 1 91.12 46 ARG B CA 1
ATOM 1499 C C . ARG B 1 46 ? 0.348 -6.27 -14.391 1 91.12 46 ARG B C 1
ATOM 1501 O O . ARG B 1 46 ? -0.876 -6.312 -14.523 1 91.12 46 ARG B O 1
ATOM 1508 N N . ALA B 1 47 ? 0.99 -6.355 -13.281 1 93.31 47 ALA B N 1
ATOM 1509 C CA . ALA B 1 47 ? 0.261 -6.836 -12.109 1 93.31 47 ALA B CA 1
ATOM 1510 C C . ALA B 1 47 ? -0.823 -5.844 -11.695 1 93.31 47 ALA B C 1
ATOM 1512 O O . ALA B 1 47 ? -1.914 -6.246 -11.281 1 93.31 47 ALA B O 1
ATOM 1513 N N . ASP B 1 48 ? -0.509 -4.586 -11.781 1 88.25 48 ASP B N 1
ATOM 1514 C CA . ASP B 1 48 ? -1.459 -3.57 -11.344 1 88.25 48 ASP B CA 1
ATOM 1515 C C . ASP B 1 48 ? -2.68 -3.525 -12.258 1 88.25 48 ASP B C 1
ATOM 1517 O O . ASP B 1 48 ? -3.744 -3.047 -11.859 1 88.25 48 ASP B O 1
ATOM 1521 N N . GLU B 1 49 ? -2.598 -4.055 -13.477 1 90.06 49 GLU B N 1
ATOM 1522 C CA . GLU B 1 49 ? -3.711 -4.121 -14.414 1 90.06 49 GLU B CA 1
ATOM 1523 C C . GLU B 1 49 ? -4.438 -5.461 -14.32 1 90.06 49 GLU B C 1
ATOM 1525 O O . GLU B 1 49 ? -5.668 -5.508 -14.352 1 90.06 49 GLU B O 1
ATOM 1530 N N . GLU B 1 50 ? -3.674 -6.5 -14.094 1 94.12 50 GLU B N 1
ATOM 1531 C CA . GLU B 1 50 ? -4.223 -7.852 -14.172 1 94.12 50 GLU B CA 1
ATOM 1532 C C . GLU B 1 50 ? -4.734 -8.32 -12.812 1 94.12 50 GLU B C 1
ATOM 1534 O O . GLU B 1 50 ? -5.746 -9.023 -12.734 1 94.12 50 GLU B O 1
ATOM 1539 N N . ILE B 1 51 ? -3.957 -7.934 -11.758 1 96.75 51 ILE B N 1
ATOM 1540 C CA . ILE B 1 51 ? -4.297 -8.383 -10.414 1 96.75 51 ILE B CA 1
ATOM 1541 C C . ILE B 1 51 ? -4.195 -7.215 -9.438 1 96.75 51 ILE B C 1
ATOM 1543 O O . ILE B 1 51 ? -3.549 -7.324 -8.391 1 96.75 51 ILE B O 1
ATOM 1547 N N . GLY B 1 52 ? -4.875 -6.105 -9.828 1 91.75 52 GLY B N 1
ATOM 1548 C CA . GLY B 1 52 ? -4.828 -4.879 -9.047 1 91.75 52 GLY B CA 1
ATOM 1549 C C . GLY B 1 52 ? -5.285 -5.066 -7.613 1 91.75 52 GLY B C 1
ATOM 1550 O O . GLY B 1 52 ? -4.762 -4.426 -6.699 1 91.75 52 GLY B O 1
ATOM 1551 N N . SER B 1 53 ? -6.277 -5.961 -7.434 1 93.25 53 SER B N 1
ATOM 1552 C CA . SER B 1 53 ? -6.754 -6.219 -6.078 1 93.25 53 SER B CA 1
ATOM 1553 C C . SER B 1 53 ? -5.699 -6.945 -5.25 1 93.25 53 SER B C 1
ATOM 1555 O O . SER B 1 53 ? -5.652 -6.797 -4.027 1 93.25 53 SER B O 1
ATOM 1557 N N . CYS B 1 54 ? -4.84 -7.664 -5.902 1 96 54 CYS B N 1
ATOM 1558 C CA . CYS B 1 54 ? -3.762 -8.336 -5.188 1 96 54 CYS B CA 1
ATOM 1559 C C . CYS B 1 54 ? -2.672 -7.348 -4.789 1 96 54 CYS B C 1
ATOM 1561 O O . CYS B 1 54 ? -2.062 -7.48 -3.727 1 96 54 CYS B O 1
ATOM 1563 N N . VAL B 1 55 ? -2.439 -6.398 -5.695 1 92.38 55 VAL B N 1
ATOM 1564 C CA . VAL B 1 55 ? -1.535 -5.324 -5.305 1 92.38 55 VAL B CA 1
ATOM 1565 C C . VAL B 1 55 ? -2.033 -4.668 -4.02 1 92.38 55 VAL B C 1
ATOM 1567 O O . VAL B 1 55 ? -1.266 -4.48 -3.074 1 92.38 55 VAL B O 1
ATOM 1570 N N . GLN B 1 56 ? -3.342 -4.391 -4.031 1 87.88 56 GLN B N 1
ATOM 1571 C CA . GLN B 1 56 ? -3.939 -3.752 -2.863 1 87.88 56 GLN B CA 1
ATOM 1572 C C . GLN B 1 56 ? -3.848 -4.652 -1.634 1 87.88 56 GLN B C 1
ATOM 1574 O O . GLN B 1 56 ? -3.506 -4.191 -0.543 1 87.88 56 GLN B O 1
ATOM 1579 N N . TYR B 1 57 ? -4.18 -5.859 -1.776 1 91.69 57 TYR B N 1
ATOM 1580 C CA . TYR B 1 57 ? -4.203 -6.801 -0.662 1 91.69 57 TYR B CA 1
ATOM 1581 C C . TYR B 1 57 ? -2.818 -6.945 -0.042 1 91.69 57 TYR B C 1
ATOM 1583 O O . TYR B 1 57 ? -2.678 -6.965 1.184 1 91.69 57 TYR B O 1
ATOM 1591 N N . LEU B 1 58 ? -1.812 -6.969 -0.916 1 94.12 58 LEU B N 1
ATOM 1592 C CA . LEU B 1 58 ? -0.463 -7.262 -0.445 1 94.12 58 LEU B CA 1
ATOM 1593 C C . LEU B 1 58 ? 0.198 -6.012 0.124 1 94.12 58 LEU B C 1
ATOM 1595 O O . LEU B 1 58 ? 1.073 -6.105 0.987 1 94.12 58 LEU B O 1
ATOM 1599 N N . THR B 1 59 ? -0.167 -4.898 -0.514 1 86.94 59 THR B N 1
ATOM 1600 C CA . THR B 1 59 ? 0.568 -3.689 -0.162 1 86.94 59 THR B CA 1
ATOM 1601 C C . THR B 1 59 ? -0.183 -2.889 0.897 1 86.94 59 THR B C 1
ATOM 1603 O O . THR B 1 59 ? 0.339 -1.904 1.425 1 86.94 59 THR B O 1
ATOM 1606 N N . GLN B 1 60 ? -1.481 -3.197 1.096 1 77.25 60 GLN B N 1
ATOM 1607 C CA . GLN B 1 60 ? -2.234 -2.5 2.133 1 77.25 60 GLN B CA 1
ATOM 1608 C C . GLN B 1 60 ? -1.614 -2.723 3.508 1 77.25 60 GLN B C 1
ATOM 1610 O O . GLN B 1 60 ? -1.004 -3.766 3.758 1 77.25 60 GLN B O 1
ATOM 1615 N N . GLN B 1 61 ? -1.525 -1.591 4.09 1 59.94 61 GLN B N 1
ATOM 1616 C CA . GLN B 1 61 ? -0.902 -1.598 5.406 1 59.94 61 GLN B CA 1
ATOM 1617 C C . GLN B 1 61 ? -1.35 -2.809 6.219 1 59.94 61 GLN B C 1
ATOM 1619 O O . GLN B 1 61 ? -2.475 -3.287 6.066 1 59.94 61 GLN B O 1
ATOM 1624 N N . SER B 1 62 ? -0.301 -3.33 6.801 1 55.06 62 SER B N 1
ATOM 1625 C CA . SER B 1 62 ? -0.438 -4.5 7.66 1 55.06 62 SER B CA 1
ATOM 1626 C C . SER B 1 62 ? -1.641 -4.371 8.586 1 55.06 62 SER B C 1
ATOM 1628 O O . SER B 1 62 ? -2.076 -3.258 8.891 1 55.06 62 SER B O 1
ATOM 1630 N N . ARG B 1 63 ? -2.246 -5.547 8.781 1 50.12 63 ARG B N 1
ATOM 1631 C CA . ARG B 1 63 ? -3.277 -5.812 9.773 1 50.12 63 ARG B CA 1
ATOM 1632 C C . ARG B 1 63 ? -3.074 -4.949 11.016 1 50.12 63 ARG B C 1
ATOM 1634 O O . ARG B 1 63 ? -4.043 -4.477 11.617 1 50.12 63 ARG B O 1
ATOM 1641 N N . ASP B 1 64 ? -1.873 -4.793 11.281 1 46.84 64 ASP B N 1
ATOM 1642 C CA . ASP B 1 64 ? -1.623 -4.156 12.578 1 46.84 64 ASP B CA 1
ATOM 1643 C C . ASP B 1 64 ? -2.053 -2.691 12.555 1 46.84 64 ASP B C 1
ATOM 1645 O O . ASP B 1 64 ? -2.641 -2.201 13.523 1 46.84 64 ASP B O 1
ATOM 1649 N N . VAL B 1 65 ? -1.758 -2.023 11.414 1 47.91 65 VAL B N 1
ATOM 1650 C CA . VAL B 1 65 ? -2.172 -0.625 11.375 1 47.91 65 VAL B CA 1
ATOM 1651 C C . VAL B 1 65 ? -3.695 -0.537 11.328 1 47.91 65 VAL B C 1
ATOM 1653 O O . VAL B 1 65 ? -4.289 0.345 11.953 1 47.91 65 VAL B O 1
ATOM 1656 N N . LEU B 1 66 ? -4.32 -1.454 10.633 1 50.97 66 LEU B N 1
ATOM 1657 C CA . LEU B 1 66 ? -5.777 -1.509 10.586 1 50.97 66 LEU B CA 1
ATOM 1658 C C . LEU B 1 66 ? -6.355 -1.783 11.969 1 50.97 66 LEU B C 1
ATOM 1660 O O . LEU B 1 66 ? -7.387 -1.222 12.344 1 50.97 66 LEU B O 1
ATOM 1664 N N . GLN B 1 67 ? -5.754 -2.715 12.594 1 49.72 67 GLN B N 1
ATOM 1665 C CA . GLN B 1 67 ? -6.203 -3.014 13.945 1 49.72 67 GLN B CA 1
ATOM 1666 C C . GLN B 1 67 ? -6.141 -1.774 14.836 1 49.72 67 GLN B C 1
ATOM 1668 O O . GLN B 1 67 ? -7.012 -1.566 15.68 1 49.72 67 GLN B O 1
ATOM 1673 N N . MET B 1 68 ? -5.082 -1.169 14.688 1 43.53 68 MET B N 1
ATOM 1674 C CA . MET B 1 68 ? -4.984 0.011 15.547 1 43.53 68 MET B CA 1
ATOM 1675 C C . MET B 1 68 ? -6.16 0.954 15.305 1 43.53 68 MET B C 1
ATOM 1677 O O . MET B 1 68 ? -6.555 1.7 16.203 1 43.53 68 MET B O 1
ATOM 1681 N N . ARG B 1 69 ? -6.625 0.896 14.156 1 49.84 69 ARG B N 1
ATOM 1682 C CA . ARG B 1 69 ? -7.68 1.865 13.883 1 49.84 69 ARG B CA 1
ATOM 1683 C C . ARG B 1 69 ? -9.039 1.334 14.312 1 49.84 69 ARG B C 1
ATOM 1685 O O . ARG B 1 69 ? -10.047 2.047 14.242 1 49.84 69 ARG B O 1
ATOM 1692 N N . GLY B 1 70 ? -8.984 0.096 15.156 1 48.84 70 GLY B N 1
ATOM 1693 C CA . GLY B 1 70 ? -10.219 -0.418 15.727 1 48.84 70 GLY B CA 1
ATOM 1694 C C . GLY B 1 70 ? -11.227 -0.844 14.68 1 48.84 70 GLY B C 1
ATOM 1695 O O . GLY B 1 70 ? -12.422 -0.941 14.969 1 48.84 70 GLY B O 1
ATOM 1696 N N . ILE B 1 71 ? -11.047 -0.817 13.32 1 52.28 71 ILE B N 1
ATOM 1697 C CA . ILE B 1 71 ? -12.211 -0.537 12.484 1 52.28 71 ILE B CA 1
ATOM 1698 C C . ILE B 1 71 ? -12.688 -1.825 11.82 1 52.28 71 ILE B C 1
ATOM 1700 O O . ILE B 1 71 ? -11.977 -2.41 11 1 52.28 71 ILE B O 1
ATOM 1704 N N . GLU B 1 72 ? -13.523 -2.541 12.477 1 57.34 72 GLU B N 1
ATOM 1705 C CA . GLU B 1 72 ? -14.312 -3.611 11.867 1 57.34 72 GLU B CA 1
ATOM 1706 C C . GLU B 1 72 ? -14.461 -3.402 10.367 1 57.34 72 GLU B C 1
ATOM 1708 O O . GLU B 1 72 ? -14.352 -4.352 9.586 1 57.34 72 GLU B O 1
ATOM 1713 N N . ASN B 1 73 ? -14.68 -2.416 10.141 1 64.31 73 ASN B N 1
ATOM 1714 C CA . ASN B 1 73 ? -14.898 -2.076 8.734 1 64.31 73 ASN B CA 1
ATOM 1715 C C . ASN B 1 73 ? -13.664 -2.346 7.887 1 64.31 73 ASN B C 1
ATOM 1717 O O . ASN B 1 73 ? -13.773 -2.748 6.727 1 64.31 73 ASN B O 1
ATOM 1721 N N . GLN B 1 74 ? -12.648 -2.338 8.555 1 69.56 74 GLN B N 1
ATOM 1722 C CA . GLN B 1 74 ? -11.422 -2.562 7.805 1 69.56 74 GLN B CA 1
ATOM 1723 C C . GLN B 1 74 ? -11.227 -4.047 7.496 1 69.56 74 GLN B C 1
ATOM 1725 O O . GLN B 1 74 ? -10.758 -4.402 6.41 1 69.56 74 GLN B O 1
ATOM 1730 N N . ARG B 1 75 ? -11.727 -4.879 8.469 1 72.56 75 ARG B N 1
ATOM 1731 C CA . ARG B 1 75 ? -11.617 -6.312 8.242 1 72.56 75 ARG B CA 1
ATOM 1732 C C . ARG B 1 75 ? -12.516 -6.754 7.094 1 72.56 75 ARG B C 1
ATOM 1734 O O . ARG B 1 75 ? -12.133 -7.594 6.277 1 72.56 75 ARG B O 1
ATOM 1741 N N . ARG B 1 76 ? -13.594 -6.086 7.094 1 77.88 76 ARG B N 1
ATOM 1742 C CA . ARG B 1 76 ? -14.531 -6.395 6.02 1 77.88 76 ARG B CA 1
ATOM 1743 C C . ARG B 1 76 ? -13.969 -5.973 4.668 1 77.88 76 ARG B C 1
ATOM 1745 O O . ARG B 1 76 ? -14.055 -6.723 3.691 1 77.88 76 ARG B O 1
ATOM 1752 N N . ARG B 1 77 ? -13.344 -4.988 4.695 1 77.19 77 ARG B N 1
ATOM 1753 C CA . ARG B 1 77 ? -12.766 -4.48 3.455 1 77.19 77 ARG B CA 1
ATOM 1754 C C . ARG B 1 77 ? -11.602 -5.352 2.994 1 77.19 77 ARG B C 1
ATOM 1756 O O . ARG B 1 77 ? -11.477 -5.648 1.805 1 77.19 77 ARG B O 1
ATOM 1763 N N . GLU B 1 78 ? -10.883 -5.73 3.908 1 81 78 GLU B N 1
ATOM 1764 C CA . GLU B 1 78 ? -9.742 -6.586 3.576 1 81 78 GLU B CA 1
ATOM 1765 C C . GLU B 1 78 ? -10.203 -7.918 2.994 1 81 78 GLU B C 1
ATOM 1767 O O . GLU B 1 78 ? -9.586 -8.438 2.064 1 81 78 GLU B O 1
ATOM 1772 N N . GLY B 1 79 ? -11.203 -8.398 3.643 1 86.5 79 GLY B N 1
ATOM 1773 C CA . GLY B 1 79 ? -11.766 -9.641 3.129 1 86.5 79 GLY B CA 1
ATOM 1774 C C . GLY B 1 79 ? -12.266 -9.516 1.703 1 86.5 79 GLY B C 1
ATOM 1775 O O . GLY B 1 79 ? -12.039 -10.406 0.88 1 86.5 79 GLY B O 1
ATOM 1776 N N . GLN B 1 80 ? -12.945 -8.383 1.421 1 90.75 80 GLN B N 1
ATOM 1777 C CA . GLN B 1 80 ? -13.477 -8.156 0.081 1 90.75 80 GLN B CA 1
ATOM 1778 C C . GLN B 1 80 ? -12.352 -8.016 -0.941 1 90.75 80 GLN B C 1
ATOM 1780 O O . GLN B 1 80 ? -12.453 -8.539 -2.055 1 90.75 80 GLN B O 1
ATOM 1785 N N . VAL B 1 81 ? -11.336 -7.398 -0.483 1 92.31 81 VAL B N 1
ATOM 1786 C CA . VAL B 1 81 ? -10.195 -7.191 -1.375 1 92.31 81 VAL B CA 1
ATOM 1787 C C . VAL B 1 81 ? -9.5 -8.523 -1.643 1 92.31 81 VAL B C 1
ATOM 1789 O O . VAL B 1 81 ? -9.086 -8.797 -2.771 1 92.31 81 VAL B O 1
ATOM 1792 N N . PHE B 1 82 ? -9.391 -9.32 -0.584 1 94.88 82 PHE B N 1
ATOM 1793 C CA . PHE B 1 82 ? -8.773 -10.633 -0.74 1 94.88 82 PHE B CA 1
ATOM 1794 C C . PHE B 1 82 ? -9.562 -11.492 -1.724 1 94.88 82 PHE B C 1
ATOM 1796 O O . PHE B 1 82 ? -8.984 -12.125 -2.604 1 94.88 82 PHE B O 1
ATOM 1803 N N . ASP B 1 83 ? -10.883 -11.438 -1.553 1 97.19 83 ASP B N 1
ATOM 1804 C CA . ASP B 1 83 ? -11.727 -12.227 -2.441 1 97.19 83 ASP B CA 1
ATOM 1805 C C . ASP B 1 83 ? -11.562 -11.781 -3.895 1 97.19 83 ASP B C 1
ATOM 1807 O O . ASP B 1 83 ? -11.508 -12.617 -4.801 1 97.19 83 ASP B O 1
ATOM 1811 N N . GLU B 1 84 ? -11.547 -10.539 -4.148 1 97.38 84 GLU B N 1
ATOM 1812 C CA . GLU B 1 84 ? -11.352 -10 -5.492 1 97.38 84 GLU B CA 1
ATOM 1813 C C . GLU B 1 84 ? -9.977 -10.367 -6.039 1 97.38 84 GLU B C 1
ATOM 1815 O O . GLU B 1 84 ? -9.836 -10.68 -7.223 1 97.38 84 GLU B O 1
ATOM 1820 N N . CYS B 1 85 ? -8.992 -10.297 -5.168 1 97.5 85 CYS B N 1
ATOM 1821 C CA . CYS B 1 85 ? -7.652 -10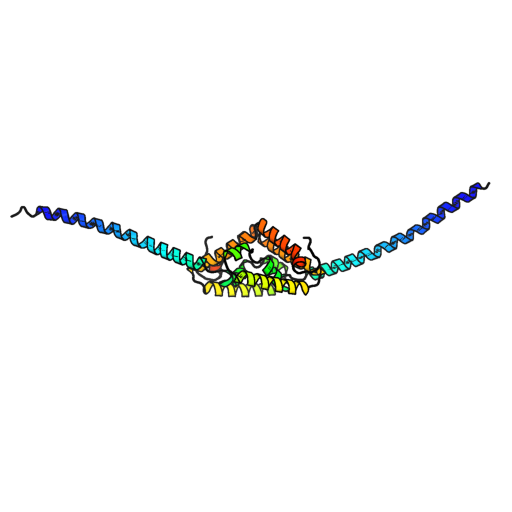.719 -5.547 1 97.5 85 CYS B CA 1
ATOM 1822 C C . CYS B 1 85 ? -7.652 -12.164 -6.039 1 97.5 85 CYS B C 1
ATOM 1824 O O . CYS B 1 85 ? -7.102 -12.461 -7.098 1 97.5 85 CYS B O 1
ATOM 1826 N N . CYS B 1 86 ? -8.312 -13.016 -5.289 1 98.62 86 CYS B N 1
ATOM 1827 C CA . CYS B 1 86 ? -8.312 -14.43 -5.656 1 98.62 86 CYS B CA 1
ATOM 1828 C C . CYS B 1 86 ? -9.078 -14.648 -6.957 1 98.62 86 CYS B C 1
ATOM 1830 O O . CYS B 1 86 ? -8.703 -15.492 -7.77 1 98.62 86 CYS B O 1
ATOM 1832 N N . ARG B 1 87 ? -10.094 -13.859 -7.195 1 98.44 87 ARG B N 1
ATOM 1833 C CA . ARG B 1 87 ? -10.836 -13.945 -8.453 1 98.44 87 ARG B CA 1
ATOM 1834 C C . ARG B 1 87 ? -9.953 -13.539 -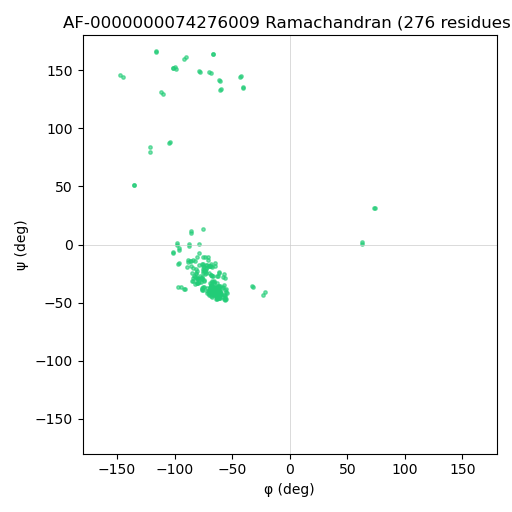9.633 1 98.44 87 ARG B C 1
ATOM 1836 O O . ARG B 1 87 ? -9.945 -14.211 -10.664 1 98.44 87 ARG B O 1
ATOM 1843 N N . GLU B 1 88 ? -9.234 -12.516 -9.445 1 98.19 88 GLU B N 1
ATOM 1844 C CA . GLU B 1 88 ? -8.336 -12.039 -10.492 1 98.19 88 GLU B CA 1
ATOM 1845 C C . GLU B 1 88 ? -7.227 -13.047 -10.773 1 98.19 88 GLU B C 1
ATOM 1847 O O . GLU B 1 88 ? -6.91 -13.32 -11.938 1 98.19 88 GLU B O 1
ATOM 1852 N N . LEU B 1 89 ? -6.629 -13.656 -9.695 1 98.25 89 LEU B N 1
ATOM 1853 C CA . LEU B 1 89 ? -5.562 -14.633 -9.844 1 98.25 89 LEU B CA 1
ATOM 1854 C C . LEU B 1 89 ? -6.059 -15.867 -10.594 1 98.25 89 LEU B C 1
ATOM 1856 O O . LEU B 1 89 ? -5.309 -16.469 -11.367 1 98.25 89 LEU B O 1
ATOM 1860 N N . ARG B 1 90 ? -7.316 -16.125 -10.328 1 98.19 90 ARG B N 1
ATOM 1861 C CA . ARG B 1 90 ? -7.914 -17.281 -10.992 1 98.19 90 ARG B CA 1
ATOM 1862 C C . ARG B 1 90 ? -8.062 -17.031 -12.484 1 98.19 90 ARG B C 1
ATOM 1864 O O . ARG B 1 90 ? -7.988 -17.969 -13.281 1 98.19 90 ARG B O 1
ATOM 1871 N N . ASN B 1 91 ? -8.164 -15.82 -12.883 1 97.38 91 ASN B N 1
ATOM 1872 C CA . ASN B 1 91 ? -8.477 -15.469 -14.266 1 97.38 91 ASN B CA 1
ATOM 1873 C C . ASN B 1 91 ? -7.215 -15.359 -15.117 1 97.38 91 ASN B C 1
ATOM 1875 O O . ASN B 1 91 ? -7.289 -15.297 -16.344 1 97.38 91 ASN B O 1
ATOM 1879 N N . VAL B 1 92 ? -6.09 -15.281 -14.477 1 96.62 92 VAL B N 1
ATOM 1880 C CA . VAL B 1 92 ? -4.863 -15.25 -15.266 1 96.62 92 VAL B CA 1
ATOM 1881 C C . VAL B 1 92 ? -4.359 -16.672 -15.492 1 96.62 92 VAL B C 1
ATOM 1883 O O . VAL B 1 92 ? -4.746 -17.594 -14.773 1 96.62 92 VAL B O 1
ATOM 1886 N N . ASP B 1 93 ? -3.57 -16.781 -16.422 1 95.12 93 ASP B N 1
ATOM 1887 C CA . ASP B 1 93 ? -2.982 -18.078 -16.688 1 95.12 93 ASP B CA 1
ATOM 1888 C C . ASP B 1 93 ? -2.158 -18.578 -15.508 1 95.12 93 ASP B C 1
ATOM 1890 O O . ASP B 1 93 ? -1.404 -17.797 -14.906 1 95.12 93 ASP B O 1
ATOM 1894 N N . GLU B 1 94 ? -2.246 -19.797 -15.273 1 95.81 94 GLU B N 1
ATOM 1895 C CA . GLU B 1 94 ? -1.563 -20.406 -14.141 1 95.81 94 GLU B CA 1
ATOM 1896 C C . GLU B 1 94 ? -0.063 -20.141 -14.188 1 95.81 94 GLU B C 1
ATOM 1898 O O . GLU B 1 94 ? 0.555 -19.859 -13.156 1 95.81 94 GLU B O 1
ATOM 1903 N N . GLN B 1 95 ? 0.466 -20.203 -15.406 1 93.75 95 GLN B N 1
ATOM 1904 C CA . GLN B 1 95 ? 1.913 -20.078 -15.547 1 93.75 95 GLN B CA 1
ATOM 1905 C C . GLN B 1 95 ? 2.371 -18.656 -15.289 1 93.75 95 GLN B C 1
ATOM 1907 O O . GLN B 1 95 ? 3.551 -18.406 -15.023 1 93.75 95 GLN B O 1
ATOM 1912 N N . CYS B 1 96 ? 1.434 -17.703 -15.336 1 96.69 96 CYS B N 1
ATOM 1913 C CA . CYS B 1 96 ? 1.815 -16.297 -15.203 1 96.69 96 CYS B CA 1
ATOM 1914 C C . CYS B 1 96 ? 1.535 -15.789 -13.789 1 96.69 96 CYS B C 1
ATOM 1916 O O . CYS B 1 96 ? 1.969 -14.695 -13.43 1 96.69 96 CYS B O 1
ATOM 1918 N N . ARG B 1 97 ? 0.888 -16.547 -12.938 1 97.56 97 ARG B N 1
ATOM 1919 C CA . ARG B 1 97 ? 0.459 -16.125 -11.609 1 97.56 97 ARG B CA 1
ATOM 1920 C C . ARG B 1 97 ? 1.653 -15.703 -10.758 1 97.56 97 ARG B C 1
ATOM 1922 O O . ARG B 1 97 ? 1.65 -14.617 -10.164 1 97.56 97 ARG B O 1
ATOM 1929 N N . CYS B 1 98 ? 2.781 -16.531 -10.867 1 97.44 98 CYS B N 1
ATOM 1930 C CA . CYS B 1 98 ? 3.912 -16.25 -9.992 1 97.44 98 CYS B CA 1
ATOM 1931 C C . CYS B 1 98 ? 4.746 -15.094 -10.523 1 97.44 98 CYS B C 1
ATOM 1933 O O . CYS B 1 98 ? 5.328 -14.336 -9.75 1 97.44 98 CYS B O 1
ATOM 1935 N N . GLU B 1 99 ? 4.734 -14.938 -11.805 1 95.94 99 GLU B N 1
ATOM 1936 C CA . GLU B 1 99 ? 5.43 -13.789 -12.383 1 95.94 99 GLU B CA 1
ATOM 1937 C C . GLU B 1 99 ? 4.766 -12.477 -11.977 1 95.94 99 GLU B C 1
ATOM 1939 O O . GLU B 1 99 ? 5.453 -11.508 -11.648 1 95.94 99 GLU B O 1
ATOM 1944 N N . LEU B 1 100 ? 3.473 -12.492 -12 1 96.5 100 LEU B N 1
ATOM 1945 C CA . LEU B 1 100 ? 2.744 -11.289 -11.625 1 96.5 100 LEU B CA 1
ATOM 1946 C C . LEU B 1 100 ? 2.938 -10.984 -10.141 1 96.5 100 LEU B C 1
ATOM 1948 O O . LEU B 1 100 ? 3.135 -9.828 -9.766 1 96.5 100 LEU B O 1
ATOM 1952 N N . LEU B 1 101 ? 2.969 -11.938 -9.32 1 97.44 101 LEU B N 1
ATOM 1953 C CA . LEU B 1 101 ? 3.178 -11.742 -7.887 1 97.44 101 LEU B CA 1
ATOM 1954 C C . LEU B 1 101 ? 4.605 -11.281 -7.605 1 97.44 101 LEU B C 1
ATOM 1956 O O . LEU B 1 101 ? 4.832 -10.469 -6.703 1 97.44 101 LEU B O 1
ATOM 1960 N N . GLU B 1 102 ? 5.555 -11.812 -8.352 1 97 102 GLU B N 1
ATOM 1961 C CA . GLU B 1 102 ? 6.941 -11.383 -8.211 1 97 102 GLU B CA 1
ATOM 1962 C C . GLU B 1 102 ? 7.102 -9.906 -8.562 1 97 102 GLU B C 1
ATOM 1964 O O . GLU B 1 102 ? 7.883 -9.195 -7.926 1 97 102 GLU B O 1
ATOM 1969 N N . GLN B 1 103 ? 6.371 -9.484 -9.562 1 93.38 103 GLN B N 1
ATOM 1970 C CA . GLN B 1 103 ? 6.41 -8.07 -9.914 1 93.38 103 GLN B CA 1
ATOM 1971 C C . GLN B 1 103 ? 6 -7.195 -8.727 1 93.38 103 GLN B C 1
ATOM 1973 O O . GLN B 1 103 ? 6.641 -6.18 -8.453 1 93.38 103 GLN B O 1
ATOM 1978 N N . ILE B 1 104 ? 4.934 -7.605 -8.078 1 93.69 104 ILE B N 1
ATOM 1979 C CA . ILE B 1 104 ? 4.449 -6.84 -6.934 1 93.69 104 ILE B CA 1
ATOM 1980 C C . ILE B 1 104 ? 5.527 -6.797 -5.852 1 93.69 104 ILE B C 1
ATOM 1982 O O . ILE B 1 104 ? 5.812 -5.738 -5.293 1 93.69 104 ILE B O 1
ATOM 1986 N N . ALA B 1 105 ? 6.117 -7.996 -5.578 1 94.94 105 ALA B N 1
ATOM 1987 C CA . ALA B 1 105 ? 7.137 -8.102 -4.539 1 94.94 105 ALA B CA 1
ATOM 1988 C C . ALA B 1 105 ? 8.344 -7.234 -4.863 1 94.94 105 ALA B C 1
ATOM 1990 O O . ALA B 1 105 ? 8.875 -6.547 -3.984 1 94.94 105 ALA B O 1
ATOM 1991 N N . MET B 1 106 ? 8.719 -7.203 -6.09 1 93.38 106 MET B N 1
ATOM 1992 C CA . MET B 1 106 ? 9.891 -6.434 -6.508 1 93.38 106 MET B CA 1
ATOM 1993 C C . MET B 1 106 ? 9.633 -4.938 -6.387 1 93.38 106 MET B C 1
ATOM 1995 O O . MET B 1 106 ? 10.484 -4.191 -5.906 1 93.38 106 MET B O 1
ATOM 1999 N N . TRP B 1 107 ? 8.461 -4.582 -6.848 1 89.62 107 TRP B N 1
ATOM 2000 C CA . TRP B 1 107 ? 8.094 -3.17 -6.777 1 89.62 107 TRP B CA 1
ATOM 2001 C C . TRP B 1 107 ? 8.047 -2.693 -5.328 1 89.62 107 TRP B C 1
ATOM 2003 O O . TRP B 1 107 ? 8.57 -1.624 -5.004 1 89.62 107 TRP B O 1
ATOM 2013 N N . GLU B 1 108 ? 7.449 -3.443 -4.551 1 90.38 108 GLU B N 1
ATOM 2014 C CA . GLU B 1 108 ? 7.293 -3.049 -3.152 1 90.38 108 GLU B CA 1
ATOM 2015 C C . GLU B 1 108 ? 8.641 -3.021 -2.432 1 90.38 108 GLU B C 1
ATOM 2017 O O . GLU B 1 108 ? 8.867 -2.174 -1.567 1 90.38 108 GLU B O 1
ATOM 2022 N N . THR B 1 109 ? 9.492 -3.943 -2.717 1 92.94 109 THR B N 1
ATOM 2023 C CA . THR B 1 109 ? 10.828 -3.98 -2.121 1 92.94 109 THR B CA 1
ATOM 2024 C C . THR B 1 109 ? 11.633 -2.752 -2.531 1 92.94 109 THR B C 1
ATOM 2026 O O . THR B 1 109 ? 12.336 -2.162 -1.708 1 92.94 109 THR B O 1
ATOM 2029 N N . ARG B 1 110 ? 11.516 -2.346 -3.723 1 91.56 110 ARG B N 1
ATOM 2030 C CA . ARG B 1 110 ? 12.227 -1.179 -4.23 1 91.56 110 ARG B CA 1
ATOM 2031 C C . ARG B 1 110 ? 11.742 0.097 -3.549 1 91.56 110 ARG B C 1
ATOM 2033 O O . ARG B 1 110 ? 12.539 0.98 -3.232 1 91.56 110 ARG B O 1
ATOM 2040 N N . LYS B 1 111 ? 10.477 0.106 -3.357 1 88.69 111 LYS B N 1
ATOM 2041 C CA . LYS B 1 111 ? 9.867 1.27 -2.719 1 88.69 111 LYS B CA 1
ATOM 2042 C C . LYS B 1 111 ? 10.383 1.447 -1.293 1 88.69 111 LYS B C 1
ATOM 2044 O O . LYS B 1 111 ? 10.422 2.564 -0.775 1 88.69 111 LYS B O 1
ATOM 2049 N N . GLY B 1 112 ? 10.773 0.396 -0.721 1 91.62 112 GLY B N 1
ATOM 2050 C CA . GLY B 1 112 ? 11.211 0.412 0.667 1 91.62 112 GLY B CA 1
ATOM 2051 C C . GLY B 1 112 ? 12.688 0.728 0.825 1 91.62 112 GLY B C 1
ATOM 2052 O O . GLY B 1 112 ? 13.172 0.878 1.945 1 91.62 112 GLY B O 1
ATOM 2053 N N . ARG B 1 113 ? 13.398 0.919 -0.209 1 93.56 113 ARG B N 1
ATOM 2054 C CA . ARG B 1 113 ? 14.812 1.266 -0.136 1 93.56 113 ARG B CA 1
ATOM 2055 C C . ARG B 1 113 ? 15.008 2.668 0.429 1 93.56 113 ARG B C 1
ATOM 2057 O O . ARG B 1 113 ? 14.203 3.566 0.161 1 93.56 113 ARG B O 1
ATOM 2064 N N . PRO B 1 114 ? 16.047 2.846 1.11 1 94.31 114 PRO B N 1
ATOM 2065 C CA . PRO B 1 114 ? 16.266 4.129 1.782 1 94.31 114 PRO B CA 1
ATOM 2066 C C . PRO B 1 114 ? 16.188 5.316 0.826 1 94.31 114 PRO B C 1
ATOM 2068 O O . PRO B 1 114 ? 15.586 6.344 1.161 1 94.31 114 PRO B O 1
ATOM 2071 N N . GLN B 1 115 ? 16.719 5.211 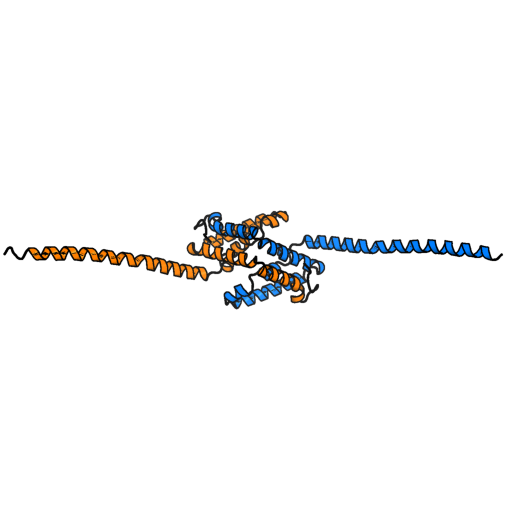-0.304 1 93.69 115 GLN B N 1
ATOM 2072 C CA . GLN B 1 115 ? 16.734 6.324 -1.249 1 93.69 115 GLN B CA 1
ATOM 2073 C C . GLN B 1 115 ? 15.32 6.656 -1.721 1 93.69 115 GLN B C 1
ATOM 2075 O O . GLN B 1 115 ? 14.953 7.828 -1.82 1 93.69 115 GLN B O 1
ATOM 2080 N N . GLU B 1 116 ? 14.594 5.629 -1.993 1 92.75 116 GLU B N 1
ATOM 2081 C CA . GLU B 1 116 ? 13.234 5.816 -2.498 1 92.75 116 GLU B CA 1
ATOM 2082 C C . GLU B 1 116 ? 12.32 6.391 -1.42 1 92.75 116 GLU B C 1
ATOM 2084 O O . GLU B 1 116 ? 11.5 7.27 -1.696 1 92.75 116 GLU B O 1
ATOM 2089 N N . THR B 1 117 ? 12.469 5.891 -0.214 1 93.75 117 THR B N 1
ATOM 2090 C CA . THR B 1 117 ? 11.648 6.383 0.89 1 93.75 117 THR B CA 1
ATOM 2091 C C . THR B 1 117 ? 11.961 7.848 1.18 1 93.75 117 THR B C 1
ATOM 2093 O O . THR B 1 117 ? 11.055 8.633 1.47 1 93.75 117 THR B O 1
ATOM 2096 N N . ARG B 1 118 ? 13.203 8.227 1.05 1 94.94 118 ARG B N 1
ATOM 2097 C CA . ARG B 1 118 ? 13.602 9.609 1.271 1 94.94 118 ARG B CA 1
ATOM 2098 C C . ARG B 1 118 ? 13 10.531 0.218 1 94.94 118 ARG B C 1
ATOM 2100 O O . ARG B 1 118 ? 12.523 11.625 0.54 1 94.94 118 ARG B O 1
ATOM 2107 N N . GLN B 1 119 ? 13.07 10.062 -0.945 1 94.31 119 GLN B N 1
ATOM 2108 C CA . GLN B 1 119 ? 12.5 10.852 -2.031 1 94.31 119 GLN B CA 1
ATOM 2109 C C . GLN B 1 119 ? 11 11.039 -1.851 1 94.31 119 GLN B C 1
ATOM 2111 O O . GLN B 1 119 ? 10.469 12.125 -2.08 1 94.31 119 GLN B O 1
ATOM 2116 N N . MET B 1 120 ? 10.312 10.047 -1.51 1 94.75 120 MET B N 1
ATOM 2117 C CA . MET B 1 120 ? 8.875 10.117 -1.284 1 94.75 120 MET B CA 1
ATOM 2118 C C . MET B 1 120 ? 8.547 11.07 -0.142 1 94.75 120 MET B C 1
ATOM 2120 O O . MET B 1 120 ? 7.605 11.859 -0.239 1 94.75 120 MET B O 1
ATOM 2124 N N . GLN B 1 121 ? 9.352 11.055 0.952 1 97.19 121 GLN B N 1
ATOM 2125 C CA . GLN B 1 121 ? 9.156 11.953 2.082 1 97.19 121 GLN B CA 1
ATOM 2126 C C . GLN B 1 121 ? 9.32 13.414 1.657 1 97.19 121 GLN B C 1
ATOM 2128 O O . GLN B 1 121 ? 8.555 14.273 2.076 1 97.19 121 GLN B O 1
ATOM 2133 N N . GLN B 1 122 ? 10.297 13.609 0.877 1 96.88 122 GLN B N 1
ATOM 2134 C CA . GLN B 1 122 ? 10.539 14.969 0.404 1 96.88 122 GLN B CA 1
ATOM 2135 C C . GLN B 1 122 ? 9.383 15.461 -0.46 1 96.88 122 GLN B C 1
ATOM 2137 O O . GLN B 1 122 ? 8.945 16.609 -0.329 1 96.88 122 GLN B O 1
ATOM 2142 N N . ARG B 1 123 ? 8.914 14.539 -1.261 1 96.81 123 ARG B N 1
ATOM 2143 C CA . ARG B 1 123 ? 7.766 14.883 -2.094 1 96.81 123 ARG B CA 1
ATOM 2144 C C . ARG B 1 123 ? 6.543 15.195 -1.238 1 96.81 123 ARG B C 1
ATOM 2146 O O . ARG B 1 123 ? 5.812 16.141 -1.514 1 96.81 123 ARG B O 1
ATOM 2153 N N . ALA B 1 124 ? 6.379 14.438 -0.265 1 97.75 124 ALA B N 1
ATOM 2154 C CA . ALA B 1 124 ? 5.254 14.648 0.639 1 97.75 124 ALA B CA 1
ATOM 2155 C C . ALA B 1 124 ? 5.371 15.984 1.359 1 97.75 124 ALA B C 1
ATOM 2157 O O . ALA B 1 124 ? 4.383 16.703 1.507 1 97.75 124 ALA B O 1
ATOM 2158 N N . ARG B 1 125 ? 6.582 16.328 1.761 1 98.44 125 ARG B N 1
ATOM 2159 C CA . ARG B 1 125 ? 6.816 17.578 2.479 1 98.44 125 ARG B CA 1
ATOM 2160 C C . ARG B 1 125 ? 6.535 18.781 1.587 1 98.44 125 ARG B C 1
ATOM 2162 O O . ARG B 1 125 ? 6.062 19.828 2.061 1 98.44 125 ARG B O 1
ATOM 2169 N N . ASN B 1 126 ? 6.77 18.625 0.328 1 98.19 126 ASN B N 1
ATOM 2170 C CA . ASN B 1 126 ? 6.66 19.734 -0.603 1 98.19 126 ASN B CA 1
ATOM 2171 C C . ASN B 1 126 ? 5.32 19.734 -1.335 1 98.19 126 ASN B C 1
ATOM 2173 O O . ASN B 1 126 ? 5.039 20.641 -2.125 1 98.19 126 ASN B O 1
ATOM 2177 N N . LEU B 1 127 ? 4.516 18.781 -1.04 1 98.12 127 LEU B N 1
ATOM 2178 C CA . LEU B 1 127 ? 3.299 18.562 -1.812 1 98.12 127 LEU B CA 1
ATOM 2179 C C . LEU B 1 127 ? 2.367 19.766 -1.717 1 98.12 127 LEU B C 1
ATOM 2181 O O . LEU B 1 127 ? 1.772 20.172 -2.715 1 98.12 127 LEU B O 1
ATOM 2185 N N . PRO B 1 128 ? 2.205 20.406 -0.575 1 98.44 128 PRO B N 1
ATOM 2186 C CA . PRO B 1 128 ? 1.34 21.594 -0.528 1 98.44 128 PRO B CA 1
ATOM 2187 C C . PRO B 1 128 ? 1.798 22.703 -1.476 1 98.44 128 PRO B C 1
ATOM 2189 O O . PRO B 1 128 ? 0.975 23.312 -2.164 1 98.44 128 PRO B O 1
ATOM 2192 N N . SER B 1 129 ? 3.111 22.859 -1.587 1 98.12 129 SER B N 1
ATOM 2193 C CA . SER B 1 129 ? 3.646 23.875 -2.48 1 98.12 129 SER B CA 1
ATOM 2194 C C . SER B 1 129 ? 3.42 23.516 -3.943 1 98.12 129 SER B C 1
ATOM 2196 O O . SER B 1 129 ? 3.102 24.375 -4.766 1 98.12 129 SER B O 1
ATOM 2198 N N . MET B 1 130 ? 3.586 22.312 -4.219 1 97.44 130 MET B N 1
ATOM 2199 C CA . MET B 1 130 ? 3.352 21.844 -5.578 1 97.44 130 MET B CA 1
ATOM 2200 C C . MET B 1 130 ? 1.903 22.078 -5.996 1 97.44 130 MET B C 1
ATOM 2202 O O . MET B 1 130 ? 1.614 22.25 -7.184 1 97.44 130 MET B O 1
ATOM 2206 N N . CYS B 1 131 ? 1.09 22.156 -5.02 1 98.19 131 CYS B N 1
ATOM 2207 C CA . CYS B 1 131 ? -0.336 22.328 -5.277 1 98.19 131 CYS B CA 1
ATOM 2208 C C . CYS B 1 131 ? -0.731 23.797 -5.191 1 98.19 131 CYS B C 1
ATOM 2210 O O . CYS B 1 131 ? -1.9 24.141 -5.371 1 98.19 131 CYS B O 1
ATOM 2212 N N . GLY B 1 132 ? 0.25 24.594 -4.82 1 97.94 132 GLY B N 1
ATOM 2213 C CA . GLY B 1 132 ? -0.05 26 -4.645 1 97.94 132 GLY B CA 1
ATOM 2214 C C . GLY B 1 132 ? -0.838 26.297 -3.383 1 97.94 132 GLY B C 1
ATOM 2215 O O . GLY B 1 132 ? -1.691 27.188 -3.365 1 97.94 132 GLY B O 1
ATOM 2216 N N . LEU B 1 133 ? -0.575 25.469 -2.361 1 98.38 133 LEU B N 1
ATOM 2217 C CA . LEU B 1 133 ? -1.329 25.594 -1.12 1 98.38 133 LEU B CA 1
ATOM 2218 C C . LEU B 1 133 ? -0.414 25.984 0.034 1 98.38 133 LEU B C 1
ATOM 2220 O O . LEU B 1 133 ? 0.811 25.969 -0.107 1 98.38 133 LEU B O 1
ATOM 2224 N N . ARG B 1 134 ? -1.097 26.406 1.132 1 95.88 134 ARG B N 1
ATOM 2225 C CA . ARG B 1 134 ? -0.411 26.594 2.406 1 95.88 134 ARG B CA 1
ATOM 2226 C C . ARG B 1 134 ? -0.64 25.406 3.33 1 95.88 134 ARG B C 1
ATOM 2228 O O . ARG B 1 134 ? -1.677 24.75 3.252 1 95.88 134 ARG B O 1
ATOM 2235 N N . PRO B 1 135 ? 0.245 25.125 4.223 1 96.19 135 PRO B N 1
ATOM 2236 C CA . PRO B 1 135 ? 1.593 25.703 4.246 1 96.19 135 PRO B CA 1
ATOM 2237 C C . PRO B 1 135 ? 2.445 25.25 3.059 1 96.19 135 PRO B C 1
ATOM 2239 O O . PRO B 1 135 ? 2.168 24.219 2.449 1 96.19 135 PRO B O 1
ATOM 2242 N N . GLN B 1 136 ? 3.473 25.891 2.803 1 94.75 136 GLN B N 1
ATOM 2243 C CA . GLN B 1 136 ? 4.273 25.625 1.612 1 94.75 136 GLN B CA 1
ATOM 2244 C C . GLN B 1 136 ? 5.113 24.359 1.782 1 94.75 136 GLN B C 1
ATOM 2246 O O . GLN B 1 136 ? 5.434 23.688 0.802 1 94.75 136 GLN B O 1
ATOM 2251 N N . GLN B 1 137 ? 5.449 24.109 3.014 1 96.38 137 GLN B N 1
ATOM 2252 C CA . GLN B 1 137 ? 6.219 22.906 3.318 1 96.38 137 GLN B CA 1
ATOM 2253 C C . GLN B 1 137 ? 5.816 22.328 4.668 1 96.38 137 GLN B C 1
ATOM 2255 O O . GLN B 1 137 ? 5.41 23.062 5.57 1 96.38 137 GLN B O 1
ATOM 2260 N N . CYS B 1 138 ? 5.844 21.094 4.645 1 97.75 138 CYS B N 1
ATOM 2261 C CA . CYS B 1 138 ? 5.648 20.406 5.918 1 97.75 138 CYS B CA 1
ATOM 2262 C C . CYS B 1 138 ? 6.984 19.984 6.523 1 97.75 138 CYS B C 1
ATOM 2264 O O . CYS B 1 138 ? 7.945 19.734 5.797 1 97.75 138 CYS B O 1
ATOM 2266 N N . TYR B 1 139 ? 6.949 19.922 7.922 1 93.94 139 TYR B N 1
ATOM 2267 C CA . TYR B 1 139 ? 8.211 19.609 8.586 1 93.94 139 TYR B CA 1
ATOM 2268 C C . TYR B 1 139 ? 8.086 18.359 9.43 1 93.94 139 TYR B C 1
ATOM 2270 O O . TYR B 1 139 ? 7.242 18.281 10.328 1 93.94 139 TYR B O 1
ATOM 2278 N N . PHE B 1 140 ? 8.227 17.344 8.812 1 92.69 140 PHE B N 1
ATOM 2279 C CA . PHE B 1 140 ? 8.391 16.031 9.453 1 92.69 140 PHE B CA 1
ATOM 2280 C C . PHE B 1 140 ? 9.617 15.32 8.906 1 92.69 140 PHE B C 1
ATOM 2282 O O . PHE B 1 140 ? 10.133 15.672 7.844 1 92.69 140 PHE B O 1
#

Nearest PDB structures (foldseek):
  7t1s-assembly2_B  TM=5.115E-01  e=7.113E+00  Methylococcus capsulatus str. Texas = ATCC 19069

Solvent-accessible surface area (backbone atoms only — not comparable to full-atom values): 15576 Å² total; per-residue (Å²): 135,75,73,74,67,66,64,68,69,65,62,68,69,65,66,67,66,61,66,69,64,62,66,68,59,60,62,62,54,53,56,51,49,52,50,48,51,49,50,53,56,39,67,70,53,50,37,73,77,60,30,37,39,40,49,46,54,60,66,44,76,54,68,64,63,46,54,71,65,68,40,68,66,49,56,55,50,50,50,54,32,44,53,49,18,41,54,32,54,65,72,42,57,56,87,34,48,52,55,34,40,47,51,50,45,52,51,53,51,54,52,26,33,70,70,47,41,52,52,40,42,51,47,50,26,37,41,35,38,78,56,73,39,68,56,52,60,45,92,125,137,74,72,80,66,63,68,68,63,64,65,66,64,62,69,67,62,62,67,65,65,63,63,72,63,60,62,64,56,54,55,52,51,53,48,48,50,50,50,52,56,38,68,71,53,48,36,71,78,61,29,36,39,38,48,47,54,59,64,43,73,52,66,63,64,48,52,70,65,67,38,66,65,49,56,54,48,49,51,53,32,45,53,49,17,42,52,33,55,65,72,43,56,57,88,33,48,51,55,34,40,47,50,50,44,51,52,54,51,53,52,24,32,70,68,46,41,50,51,41,43,51,48,49,26,37,39,36,40,77,56,72,37,66,55,52,58,46,91,125

Foldseek 3Di:
DPPVPPPVVPPVVPPPVPPVVPPVPPPVVVVVVVLVVVVVVLLPDELCVQQVLVLCLVVPDDPVVVVVVVDPVVVVVSVVSVVSNVVSLVPDDPSNSVVNVVVSVVVVVVCPDPVNVVVVVQCVQQVQCVVVHPPRGDDD/DPPVPPPVVVVVPPVPPPVPPPPVPPPPVVVVVVLVVVVVVLLPDELCVQQVLVLCLVVPDDPVVVVVVVDPVVVVVSVVSVVSNVVSLVPDDPSNSVVNVVVSVVVVVVCPDPVNVVVVVQCVQQVCCVVVHPPRGDDD